Protein AF-A0A956K9U7-F1 (afdb_monomer_lite)

pLDDT: mean 82.09, std 13.81, range [30.34, 97.12]

Structure (mmCIF, N/CA/C/O backbone):
data_AF-A0A956K9U7-F1
#
_entry.id   AF-A0A956K9U7-F1
#
loop_
_atom_site.group_PDB
_atom_site.id
_atom_site.type_symbol
_atom_site.label_atom_id
_atom_site.label_alt_id
_atom_site.label_comp_id
_atom_site.label_asym_id
_atom_site.label_entity_id
_atom_site.label_seq_id
_atom_site.pdbx_PDB_ins_code
_atom_site.Cartn_x
_atom_site.Cartn_y
_atom_site.Cartn_z
_atom_site.occupancy
_atom_site.B_iso_or_equiv
_atom_site.auth_seq_id
_atom_site.auth_comp_id
_atom_site.auth_asym_id
_atom_site.auth_atom_id
_atom_site.pdbx_PDB_model_num
ATOM 1 N N . MET A 1 1 ? 19.922 21.185 -36.691 1.00 74.50 1 MET A N 1
ATOM 2 C CA . MET A 1 1 ? 18.473 20.923 -36.565 1.00 74.50 1 MET A CA 1
ATOM 3 C C . MET A 1 1 ? 18.310 19.457 -36.242 1.00 74.50 1 MET A C 1
ATOM 5 O O . MET A 1 1 ? 18.986 18.659 -36.875 1.00 74.50 1 MET A O 1
ATOM 9 N N . ILE A 1 2 ? 17.495 19.129 -35.243 1.00 84.75 2 ILE A N 1
ATOM 10 C CA . ILE A 1 2 ? 17.087 17.744 -34.982 1.00 84.75 2 ILE A CA 1
ATOM 11 C C . ILE A 1 2 ? 16.137 17.346 -36.119 1.00 84.75 2 ILE A C 1
ATOM 13 O O . ILE A 1 2 ? 15.325 18.173 -36.534 1.00 84.75 2 ILE A O 1
ATOM 17 N N . ASP A 1 3 ? 16.284 16.147 -36.676 1.00 94.56 3 ASP A N 1
ATOM 18 C CA . ASP A 1 3 ? 15.405 15.677 -37.745 1.00 94.56 3 ASP A CA 1
ATOM 19 C C . ASP A 1 3 ? 13.980 15.389 -37.213 1.00 94.56 3 ASP A C 1
ATOM 21 O O . ASP A 1 3 ? 13.808 15.124 -36.017 1.00 94.56 3 ASP A O 1
ATOM 25 N N . PRO A 1 4 ? 12.946 15.435 -38.076 1.00 92.56 4 PRO A N 1
ATOM 26 C CA . PRO A 1 4 ? 11.556 15.276 -37.645 1.00 92.56 4 PRO A CA 1
ATOM 27 C C . PRO A 1 4 ? 11.258 13.950 -36.929 1.00 92.56 4 PRO A C 1
ATOM 29 O O . PRO A 1 4 ? 10.425 13.925 -36.023 1.00 92.56 4 PRO A O 1
ATOM 32 N N . GLU A 1 5 ? 11.939 12.861 -37.297 1.00 94.06 5 GLU A N 1
ATOM 33 C CA . GLU A 1 5 ? 11.744 11.549 -36.674 1.00 94.06 5 GLU A CA 1
ATOM 34 C C . GLU A 1 5 ? 12.306 11.538 -35.249 1.00 94.06 5 GLU A C 1
ATOM 36 O O . GLU A 1 5 ? 11.632 11.109 -34.308 1.00 94.06 5 GLU A O 1
ATOM 41 N N . THR A 1 6 ? 13.509 12.080 -35.057 1.00 93.31 6 THR A N 1
ATOM 42 C CA . THR A 1 6 ? 14.104 12.233 -33.729 1.00 93.31 6 THR A CA 1
ATOM 43 C C . THR A 1 6 ? 13.272 13.168 -32.850 1.00 93.31 6 THR A C 1
ATOM 45 O O . THR A 1 6 ? 13.069 12.869 -31.673 1.00 93.31 6 THR A O 1
ATOM 48 N N . THR A 1 7 ? 12.728 14.265 -33.389 1.00 94.38 7 THR A N 1
ATOM 49 C CA . THR A 1 7 ? 11.816 15.146 -32.637 1.00 94.38 7 THR A CA 1
ATOM 50 C C . THR A 1 7 ? 10.567 14.402 -32.164 1.00 94.38 7 THR A C 1
ATOM 52 O O . THR A 1 7 ? 10.174 14.544 -31.005 1.00 94.38 7 THR A O 1
ATOM 55 N N . GLU A 1 8 ? 9.971 13.572 -33.017 1.00 94.25 8 GLU A N 1
ATOM 56 C CA . GLU A 1 8 ? 8.794 12.779 -32.665 1.00 94.25 8 GLU A CA 1
ATOM 57 C C . GLU A 1 8 ? 9.109 11.722 -31.592 1.00 94.25 8 GLU A C 1
ATOM 59 O O . GLU A 1 8 ? 8.377 11.599 -30.607 1.00 94.25 8 GLU A O 1
ATOM 64 N N . ARG A 1 9 ? 10.250 11.028 -31.698 1.00 92.44 9 ARG A N 1
ATOM 65 C CA . ARG A 1 9 ? 10.716 10.082 -30.667 1.00 92.44 9 ARG A CA 1
ATOM 66 C C . ARG A 1 9 ? 10.963 10.768 -29.321 1.00 92.44 9 ARG A C 1
ATOM 68 O O . ARG A 1 9 ? 10.558 10.249 -28.283 1.00 92.44 9 ARG A O 1
ATOM 75 N N . LEU A 1 10 ? 11.589 11.945 -29.322 1.00 92.88 10 LEU A N 1
ATOM 76 C CA . LEU A 1 10 ? 11.821 12.729 -28.103 1.00 92.88 10 LEU A CA 1
ATOM 77 C C . LEU A 1 10 ? 10.510 13.210 -27.477 1.00 92.88 10 LEU A C 1
ATOM 79 O O . LEU A 1 10 ? 10.370 13.182 -26.255 1.00 92.88 10 LEU A O 1
ATOM 83 N N . ARG A 1 11 ? 9.531 13.603 -28.299 1.00 92.06 11 ARG A N 1
ATOM 84 C CA . ARG A 1 11 ? 8.189 13.971 -27.835 1.00 92.06 11 ARG A CA 1
ATOM 85 C C . ARG A 1 11 ? 7.507 12.792 -27.143 1.00 92.06 11 ARG A C 1
ATOM 87 O O . ARG A 1 11 ? 6.974 12.966 -26.050 1.00 92.06 11 ARG A O 1
ATOM 94 N N . GLN A 1 12 ? 7.557 11.603 -27.743 1.00 90.19 12 GLN A N 1
ATOM 95 C CA . GLN A 1 12 ? 7.008 10.383 -27.143 1.00 90.19 12 GLN A CA 1
ATOM 96 C C . GLN A 1 12 ? 7.721 10.021 -25.838 1.00 90.19 12 GLN A C 1
ATOM 98 O O . GLN A 1 12 ? 7.061 9.733 -24.842 1.00 90.19 12 GLN A O 1
ATOM 103 N N . LEU A 1 13 ? 9.057 10.092 -25.807 1.00 88.62 13 LEU A N 1
ATOM 104 C CA . LEU A 1 13 ? 9.837 9.878 -24.588 1.00 88.62 13 LEU A CA 1
ATOM 105 C C . LEU A 1 13 ? 9.398 10.843 -23.483 1.00 88.62 13 LEU A C 1
ATOM 107 O O . LEU A 1 13 ? 9.054 10.396 -22.395 1.00 88.62 13 LEU A O 1
ATOM 111 N N . TYR A 1 14 ? 9.347 12.144 -23.776 1.00 88.75 14 TYR A N 1
ATOM 112 C CA . TYR A 1 14 ? 8.940 13.169 -22.817 1.00 88.75 14 TYR A CA 1
ATOM 113 C C . TYR A 1 14 ? 7.529 12.924 -22.270 1.00 88.75 14 TYR A C 1
ATOM 115 O O . TYR A 1 14 ? 7.319 12.978 -21.064 1.00 88.75 14 TYR A O 1
ATOM 123 N N . GLN A 1 15 ? 6.570 12.585 -23.136 1.00 87.44 15 GLN A N 1
ATOM 124 C CA . GLN A 1 15 ? 5.199 12.263 -22.724 1.00 87.44 15 GLN A CA 1
ATOM 125 C C . GLN A 1 15 ? 5.108 10.987 -21.873 1.00 87.44 15 GLN A C 1
ATOM 127 O O . GLN A 1 15 ? 4.185 10.845 -21.073 1.00 87.44 15 GLN A O 1
ATOM 132 N N . ASN A 1 16 ? 6.069 10.073 -22.018 1.00 85.06 16 ASN A N 1
ATOM 133 C CA . ASN A 1 16 ? 6.145 8.841 -21.239 1.00 85.06 16 ASN A CA 1
ATOM 134 C C . ASN A 1 16 ? 6.842 9.009 -19.880 1.00 85.06 16 ASN A C 1
ATOM 136 O O . ASN A 1 16 ? 6.684 8.126 -19.029 1.00 85.06 16 ASN A O 1
ATOM 140 N N . LEU A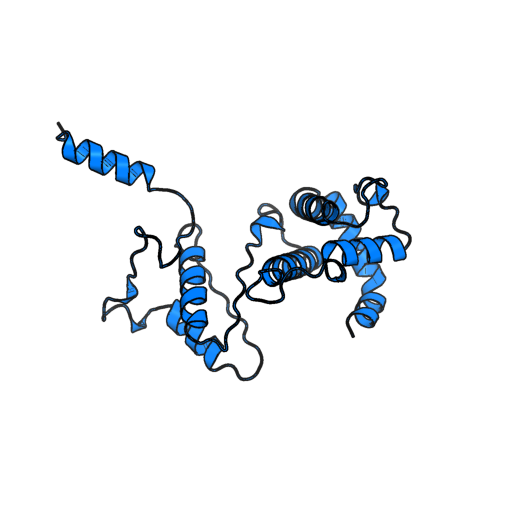 1 17 ? 7.568 10.113 -19.657 1.00 83.06 17 LEU A N 1
ATOM 141 C CA . LEU A 1 17 ? 8.180 10.466 -18.372 1.00 83.06 17 LEU A CA 1
ATOM 142 C C . LEU A 1 17 ? 7.096 10.914 -17.379 1.00 83.06 17 LEU A C 1
ATOM 144 O O . LEU A 1 17 ? 6.874 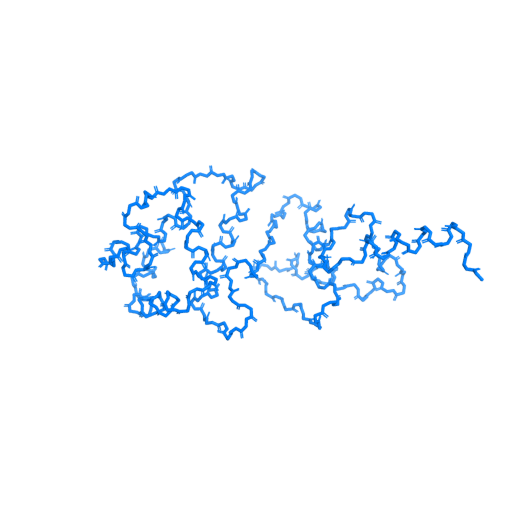12.100 -17.151 1.00 83.06 17 LEU A O 1
ATOM 148 N N . GLY A 1 18 ? 6.398 9.943 -16.795 1.00 81.44 18 GLY A N 1
ATOM 149 C CA . GLY A 1 18 ? 5.464 10.160 -15.693 1.00 81.44 18 GLY A CA 1
ATOM 150 C C . GLY A 1 18 ? 6.034 9.647 -14.375 1.00 81.44 18 GLY A C 1
ATOM 151 O O . GLY A 1 18 ? 6.577 8.543 -14.333 1.00 81.44 18 GLY A O 1
ATOM 152 N N . ASP A 1 19 ? 5.853 10.409 -13.294 1.00 81.44 19 ASP A N 1
ATOM 153 C CA . ASP A 1 19 ? 6.142 9.960 -11.924 1.00 81.44 19 ASP A CA 1
ATOM 154 C C . ASP A 1 19 ? 5.026 9.021 -11.450 1.00 81.44 19 ASP A C 1
ATOM 156 O O . ASP A 1 19 ? 4.127 9.396 -10.699 1.00 81.44 19 ASP A O 1
ATOM 160 N N . LYS A 1 20 ? 5.022 7.804 -11.996 1.00 87.75 20 LYS A N 1
ATOM 161 C CA . LYS A 1 20 ? 4.106 6.745 -11.584 1.00 87.75 20 LYS A CA 1
ATOM 162 C C . LYS A 1 20 ? 4.828 5.406 -11.526 1.00 87.75 20 LYS A C 1
ATOM 164 O O . LYS A 1 20 ? 5.646 5.109 -12.402 1.00 87.75 20 LYS A O 1
ATOM 169 N N . PRO A 1 21 ? 4.519 4.569 -10.529 1.00 92.31 21 PRO A N 1
ATOM 170 C CA . PRO A 1 21 ? 5.056 3.225 -10.490 1.00 92.31 21 PRO A CA 1
ATOM 171 C C . PRO A 1 21 ? 4.562 2.404 -11.681 1.00 92.31 21 PRO A C 1
ATOM 173 O O . PRO A 1 21 ? 3.422 2.546 -12.126 1.00 92.31 21 PRO A O 1
ATOM 176 N N . LEU A 1 22 ? 5.432 1.532 -12.180 1.00 93.94 22 LEU A N 1
ATOM 177 C CA . LEU A 1 22 ? 5.140 0.663 -13.314 1.00 93.94 22 LEU A CA 1
ATOM 178 C C . LEU A 1 22 ? 4.812 -0.746 -12.825 1.00 93.94 22 LEU A C 1
ATOM 180 O O . LEU A 1 22 ? 5.336 -1.203 -11.806 1.00 93.94 22 LEU A O 1
ATOM 184 N N . TRP A 1 23 ? 3.943 -1.427 -13.560 1.00 95.00 23 TRP A N 1
ATOM 185 C CA . TRP A 1 23 ? 3.765 -2.867 -13.418 1.00 95.00 23 TRP A CA 1
ATOM 186 C C . TRP A 1 23 ? 4.775 -3.607 -14.309 1.00 95.00 23 TRP A C 1
ATOM 188 O O . TRP A 1 23 ? 5.198 -3.040 -15.317 1.00 95.00 23 TRP A O 1
ATOM 198 N N . PRO A 1 24 ? 5.171 -4.849 -13.977 1.00 94.19 24 PRO A N 1
ATOM 199 C CA . PRO A 1 24 ? 6.123 -5.613 -14.791 1.00 94.19 24 PRO A CA 1
ATOM 200 C C . PRO A 1 24 ? 5.653 -5.891 -16.223 1.00 94.19 24 PRO A C 1
ATOM 202 O O . PRO A 1 24 ? 6.478 -6.108 -17.101 1.00 94.19 24 PRO A O 1
ATOM 205 N N . ASP A 1 25 ? 4.339 -5.899 -16.449 1.00 93.88 25 ASP A N 1
ATOM 206 C CA . ASP A 1 25 ? 3.700 -6.047 -17.758 1.00 93.88 25 ASP A CA 1
ATOM 207 C C . ASP A 1 25 ? 3.562 -4.724 -18.536 1.00 93.88 25 ASP A C 1
ATOM 209 O O . ASP A 1 25 ? 3.130 -4.727 -19.688 1.00 93.88 25 ASP A O 1
ATOM 213 N N . ASP A 1 26 ? 3.949 -3.587 -17.946 1.00 93.56 26 ASP A N 1
ATOM 214 C CA . ASP A 1 26 ? 3.987 -2.305 -18.652 1.00 93.56 26 ASP A CA 1
ATOM 215 C C . ASP A 1 26 ? 5.108 -2.323 -19.710 1.00 93.56 26 ASP A C 1
ATOM 217 O O . ASP A 1 26 ? 6.259 -2.583 -19.358 1.00 93.56 26 ASP A O 1
ATOM 221 N N . PRO A 1 27 ? 4.840 -1.975 -20.984 1.00 90.75 27 PRO A N 1
ATOM 222 C CA . PRO A 1 27 ? 5.859 -1.968 -22.041 1.00 90.75 27 PRO A CA 1
ATOM 223 C C . PRO A 1 27 ? 7.064 -1.058 -21.768 1.00 90.75 27 PRO A C 1
ATOM 225 O O . PRO A 1 27 ? 8.096 -1.182 -22.421 1.00 90.75 27 PRO A O 1
ATOM 228 N N . ARG A 1 28 ? 6.928 -0.102 -20.841 1.00 89.75 28 ARG A N 1
ATOM 229 C CA . ARG A 1 28 ? 7.994 0.828 -20.444 1.00 89.75 28 ARG A CA 1
ATOM 230 C C . ARG A 1 28 ? 8.858 0.275 -19.309 1.00 89.75 28 ARG A C 1
ATOM 232 O O . ARG A 1 28 ? 9.855 0.902 -18.956 1.00 89.75 28 ARG A O 1
ATOM 239 N N . TYR A 1 29 ? 8.466 -0.843 -18.698 1.00 92.38 29 TYR A N 1
ATOM 240 C CA . TYR A 1 29 ? 9.246 -1.500 -17.660 1.00 92.38 29 TYR A CA 1
ATOM 241 C C . TYR A 1 29 ? 10.425 -2.262 -18.277 1.00 92.38 29 TYR A C 1
ATOM 243 O O . TYR A 1 29 ? 10.270 -3.002 -19.243 1.00 92.38 29 TYR A O 1
ATOM 251 N N . VAL A 1 30 ? 11.611 -2.095 -17.690 1.00 91.62 30 VAL A N 1
ATOM 252 C CA . VAL A 1 30 ? 12.833 -2.803 -18.088 1.00 91.62 30 VAL A CA 1
ATOM 253 C C . VAL A 1 30 ? 13.374 -3.542 -16.871 1.00 91.62 30 VAL A C 1
ATOM 255 O O . VAL A 1 30 ? 13.710 -2.913 -15.865 1.00 91.62 30 VAL A O 1
ATOM 258 N N . ASP A 1 31 ? 13.460 -4.872 -16.954 1.00 91.94 31 ASP A N 1
ATOM 259 C CA . ASP A 1 31 ? 14.042 -5.682 -15.883 1.00 91.94 31 ASP A CA 1
ATOM 260 C C . ASP A 1 31 ? 15.571 -5.715 -15.989 1.00 91.94 31 ASP A C 1
ATOM 262 O O . ASP A 1 31 ? 16.154 -6.500 -16.740 1.00 91.94 31 ASP A O 1
ATOM 266 N N . LEU A 1 32 ? 16.215 -4.857 -15.200 1.00 90.25 32 LEU A N 1
ATOM 267 C CA . LEU A 1 32 ? 17.672 -4.733 -15.139 1.00 90.25 32 LEU A CA 1
ATOM 268 C C . LEU A 1 32 ? 18.360 -5.980 -14.562 1.00 90.25 32 LEU A C 1
ATOM 270 O O . LEU A 1 32 ? 19.553 -6.165 -14.777 1.00 90.25 32 LEU A O 1
ATOM 274 N N . PHE A 1 33 ? 17.637 -6.837 -13.836 1.00 92.56 33 PHE A N 1
ATOM 275 C CA . PHE A 1 33 ? 18.206 -8.014 -13.169 1.00 92.56 33 PHE A CA 1
ATOM 276 C C . PHE A 1 33 ? 18.211 -9.266 -14.055 1.00 92.56 33 PHE A C 1
ATOM 278 O O . PHE A 1 33 ? 18.628 -10.334 -13.611 1.00 92.56 33 PHE A O 1
ATOM 285 N N . THR A 1 34 ? 17.784 -9.129 -15.315 1.00 90.12 34 THR A N 1
ATOM 286 C CA . THR A 1 34 ? 18.001 -10.144 -16.358 1.00 90.12 34 THR A CA 1
ATOM 287 C C . THR A 1 34 ? 19.476 -10.261 -16.750 1.00 90.12 34 THR A C 1
ATOM 289 O O . THR A 1 34 ? 19.906 -11.318 -17.209 1.00 90.12 34 THR A O 1
ATOM 292 N N . GLU A 1 35 ? 20.263 -9.208 -16.512 1.00 92.38 35 GLU A N 1
ATOM 293 C CA . GLU A 1 35 ? 21.711 -9.214 -16.689 1.00 92.38 35 GLU A CA 1
ATOM 294 C C . GLU A 1 35 ? 22.386 -10.110 -15.633 1.00 92.38 35 GLU A C 1
ATOM 296 O O . GLU A 1 35 ? 22.261 -9.842 -14.429 1.00 92.38 35 GLU A O 1
ATOM 301 N N . PRO A 1 36 ? 23.164 -11.138 -16.032 1.00 90.38 36 PRO A N 1
ATOM 302 C CA . PRO A 1 36 ? 23.765 -12.090 -15.092 1.00 90.38 36 PRO A CA 1
ATOM 303 C C . PRO A 1 36 ? 24.645 -11.445 -14.013 1.00 90.38 36 PRO A C 1
ATOM 305 O O . PRO A 1 36 ? 24.727 -11.940 -12.891 1.00 90.38 36 PRO A O 1
ATOM 308 N N . SER A 1 37 ? 25.292 -10.320 -14.332 1.00 92.81 37 SER A N 1
ATOM 309 C CA . SER A 1 37 ? 26.145 -9.573 -13.399 1.00 92.81 37 SER A CA 1
ATOM 310 C C . SER A 1 37 ? 25.361 -8.872 -12.284 1.00 92.81 37 SER A C 1
ATOM 312 O O . SER A 1 37 ? 25.922 -8.605 -11.221 1.00 92.81 37 SER A O 1
ATOM 314 N N . LEU A 1 38 ? 24.075 -8.586 -12.506 1.00 91.69 38 LEU A N 1
ATOM 315 C CA . LEU A 1 38 ? 23.202 -7.886 -11.563 1.00 91.69 38 LEU A CA 1
ATOM 316 C C . LEU A 1 38 ? 22.236 -8.827 -10.845 1.00 91.69 38 LEU A C 1
ATOM 318 O O . LEU A 1 38 ? 21.736 -8.470 -9.781 1.00 91.69 38 LEU A O 1
ATOM 322 N N . GLN A 1 39 ? 22.008 -10.031 -11.371 1.00 90.31 39 GLN A N 1
ATOM 323 C CA . GLN A 1 39 ? 21.043 -10.991 -10.834 1.00 90.31 39 GLN A CA 1
ATOM 324 C C . GLN A 1 39 ? 21.250 -11.291 -9.338 1.00 90.31 39 GLN A C 1
ATOM 326 O O . GLN A 1 39 ? 20.292 -11.337 -8.570 1.00 90.31 39 GLN A O 1
ATOM 331 N N . ALA A 1 40 ? 22.502 -11.425 -8.883 1.00 89.50 40 ALA A N 1
ATOM 332 C CA . ALA A 1 40 ? 22.812 -11.685 -7.471 1.00 89.50 40 ALA A CA 1
ATOM 333 C C . ALA A 1 40 ? 22.445 -10.517 -6.528 1.00 89.50 40 ALA A C 1
ATOM 335 O O . ALA A 1 40 ? 22.377 -10.688 -5.309 1.00 89.50 40 ALA A O 1
ATOM 336 N N . LEU A 1 41 ? 22.228 -9.322 -7.083 1.00 92.31 41 LEU A N 1
ATOM 337 C CA . LEU A 1 41 ? 21.885 -8.101 -6.357 1.00 92.31 41 LEU A CA 1
ATOM 338 C C . LEU A 1 41 ? 20.384 -7.797 -6.394 1.00 92.31 41 LEU A C 1
ATOM 340 O O . LEU A 1 41 ? 19.977 -6.771 -5.848 1.00 92.31 41 LEU A O 1
ATOM 344 N N . ASP A 1 42 ? 19.573 -8.666 -7.002 1.00 95.06 42 ASP A N 1
ATOM 345 C CA . ASP A 1 42 ? 18.145 -8.437 -7.182 1.00 95.06 42 ASP A CA 1
ATOM 346 C C . ASP A 1 42 ? 17.414 -8.314 -5.831 1.00 95.06 42 ASP A C 1
ATOM 348 O O . ASP A 1 42 ? 17.296 -9.292 -5.079 1.00 95.06 42 ASP A O 1
ATOM 352 N N . PRO A 1 43 ? 16.906 -7.118 -5.480 1.00 94.19 43 PRO A N 1
ATOM 353 C CA . PRO A 1 43 ? 16.211 -6.922 -4.222 1.00 94.19 43 PRO A CA 1
ATOM 354 C C . PRO A 1 43 ? 14.883 -7.680 -4.179 1.00 94.19 43 PRO A C 1
ATOM 356 O O . PRO A 1 43 ? 14.486 -8.110 -3.099 1.00 94.19 43 PRO A O 1
ATOM 359 N N . VAL A 1 44 ? 14.202 -7.867 -5.315 1.00 95.88 44 VAL A N 1
ATOM 360 C CA . VAL A 1 44 ? 12.908 -8.561 -5.351 1.00 95.88 44 VAL A CA 1
ATOM 361 C C . VAL A 1 44 ? 13.096 -10.034 -5.038 1.00 95.88 44 VAL A C 1
ATOM 363 O O . VAL A 1 44 ? 12.394 -10.549 -4.171 1.00 95.88 44 VAL A O 1
ATOM 366 N N . GLU A 1 45 ? 14.080 -10.684 -5.659 1.00 95.25 45 GLU A N 1
ATOM 367 C CA . GLU A 1 45 ? 14.359 -12.096 -5.386 1.00 95.25 45 GLU A CA 1
ATOM 368 C C . GLU A 1 45 ? 14.736 -12.306 -3.914 1.00 95.25 45 GLU A C 1
ATOM 370 O O . GLU A 1 45 ? 14.231 -13.212 -3.252 1.00 95.25 45 GLU A O 1
ATOM 375 N N . ARG A 1 46 ? 15.542 -11.404 -3.339 1.00 94.88 46 ARG A N 1
ATOM 376 C CA . ARG A 1 46 ? 15.901 -11.453 -1.912 1.00 94.88 46 ARG A CA 1
ATOM 377 C C . ARG A 1 46 ? 14.687 -11.318 -0.990 1.00 94.88 46 ARG A C 1
ATOM 379 O O . ARG A 1 46 ? 14.586 -12.064 -0.013 1.00 94.88 46 ARG A O 1
ATOM 386 N N . LEU A 1 47 ? 13.780 -10.380 -1.280 1.00 96.12 47 LEU A N 1
ATOM 387 C CA . LEU A 1 47 ? 12.537 -10.209 -0.520 1.00 96.12 47 LEU A CA 1
ATOM 388 C C . LEU A 1 47 ? 11.647 -11.455 -0.647 1.00 96.12 47 LEU A C 1
ATOM 390 O O . LEU A 1 47 ? 11.125 -11.937 0.362 1.00 96.12 47 LEU A O 1
ATOM 394 N N . ALA A 1 48 ? 11.517 -11.995 -1.862 1.00 95.81 48 ALA A N 1
ATOM 395 C CA . ALA A 1 48 ? 10.698 -13.161 -2.163 1.00 95.81 48 ALA A CA 1
ATOM 396 C C . ALA A 1 48 ? 11.215 -14.421 -1.456 1.00 95.81 48 ALA A C 1
ATOM 398 O O . ALA A 1 48 ? 10.438 -15.095 -0.785 1.00 95.81 48 ALA A O 1
ATOM 399 N N . ILE A 1 49 ? 12.523 -14.704 -1.507 1.00 94.81 49 ILE A N 1
ATOM 400 C CA . ILE A 1 49 ? 13.148 -15.814 -0.765 1.00 94.81 49 ILE A CA 1
ATOM 401 C C . ILE A 1 49 ? 12.830 -15.712 0.726 1.00 94.81 49 ILE A C 1
ATOM 403 O O . ILE A 1 49 ? 12.430 -16.697 1.343 1.00 94.81 49 ILE A O 1
ATOM 407 N N . ARG A 1 50 ? 12.960 -14.518 1.314 1.00 94.56 50 ARG A N 1
ATOM 408 C CA . ARG A 1 50 ? 12.701 -14.325 2.743 1.00 94.56 50 ARG A CA 1
ATOM 409 C C . ARG A 1 50 ? 11.234 -14.546 3.116 1.00 94.56 50 ARG A C 1
ATOM 411 O O . ARG A 1 50 ? 10.979 -15.102 4.180 1.00 94.56 50 ARG A O 1
ATOM 418 N N . ILE A 1 51 ? 10.292 -14.169 2.249 1.00 94.81 51 ILE A N 1
ATOM 419 C CA . ILE A 1 51 ? 8.865 -14.494 2.423 1.00 94.81 51 ILE A CA 1
ATOM 420 C C . ILE A 1 51 ? 8.661 -16.008 2.325 1.00 94.81 51 ILE A C 1
ATOM 422 O O . ILE A 1 51 ? 8.043 -16.599 3.204 1.00 94.81 51 ILE A O 1
ATOM 426 N N . ARG A 1 52 ? 9.219 -16.643 1.286 1.00 93.50 52 ARG A N 1
ATOM 427 C CA . ARG A 1 52 ? 9.073 -18.080 1.009 1.00 93.50 52 ARG A CA 1
ATOM 428 C C . ARG A 1 52 ? 9.645 -18.965 2.120 1.00 93.50 52 ARG A C 1
ATOM 430 O O . ARG A 1 52 ? 9.101 -20.031 2.381 1.00 93.50 52 ARG A O 1
ATOM 437 N N . PHE A 1 53 ? 10.739 -18.545 2.753 1.00 93.81 53 PHE A N 1
ATOM 438 C CA . PHE A 1 53 ? 11.440 -19.335 3.774 1.00 93.81 53 PHE A CA 1
ATOM 439 C C . PHE A 1 53 ? 10.972 -19.044 5.203 1.00 93.81 53 PHE A C 1
ATOM 441 O O . PHE A 1 53 ? 11.383 -19.744 6.129 1.00 93.81 53 PHE A O 1
ATOM 448 N N . SER A 1 54 ? 10.142 -18.019 5.408 1.00 92.69 54 SER A N 1
ATOM 449 C CA . SER A 1 54 ? 9.598 -17.727 6.731 1.00 92.69 54 SER A CA 1
ATOM 450 C C . SER A 1 54 ? 8.630 -18.828 7.167 1.00 92.69 54 SER A C 1
ATOM 452 O O . SER A 1 54 ? 7.757 -19.228 6.403 1.00 92.69 54 SER A O 1
ATOM 454 N N . SER A 1 55 ? 8.764 -19.305 8.405 1.00 85.12 55 SER A N 1
ATOM 455 C CA . SER A 1 55 ? 7.894 -20.344 8.969 1.00 85.12 55 SER A CA 1
ATOM 456 C C . SER A 1 55 ? 6.620 -19.804 9.623 1.00 85.12 55 SER A C 1
ATOM 458 O O . SER A 1 55 ? 5.696 -20.578 9.858 1.00 85.12 55 SER A O 1
ATOM 460 N N . ILE A 1 56 ? 6.573 -18.508 9.950 1.00 84.50 56 ILE A N 1
ATOM 461 C CA . ILE A 1 56 ? 5.437 -17.872 10.636 1.00 84.50 56 ILE A CA 1
ATOM 462 C C . ILE A 1 56 ? 5.149 -16.522 9.971 1.00 84.50 56 ILE A C 1
ATOM 464 O O . ILE A 1 56 ? 4.374 -16.437 9.025 1.00 84.50 56 ILE A O 1
ATOM 468 N N . GLU A 1 57 ? 5.829 -15.467 10.414 1.00 87.12 57 GLU A N 1
ATOM 469 C CA . GLU A 1 57 ? 5.637 -14.093 9.960 1.00 87.12 57 GLU A CA 1
ATOM 470 C C . GLU A 1 57 ? 6.997 -13.480 9.633 1.00 87.12 57 GLU A C 1
ATOM 472 O O . GLU A 1 57 ? 7.999 -13.742 10.300 1.00 87.12 57 GLU A O 1
ATOM 477 N N . SER A 1 58 ? 7.049 -12.659 8.586 1.00 89.44 58 SER A N 1
ATOM 478 C CA . SER A 1 58 ? 8.248 -11.892 8.256 1.00 89.44 58 SER A CA 1
ATOM 479 C C . SER A 1 58 ? 7.880 -10.434 8.033 1.00 89.44 58 SER A C 1
ATOM 481 O O . SER A 1 58 ? 6.916 -10.136 7.334 1.00 89.44 58 SER A O 1
ATOM 483 N N . SER A 1 59 ? 8.675 -9.532 8.602 1.00 92.25 59 SER A N 1
ATOM 484 C CA . SER A 1 59 ? 8.617 -8.103 8.309 1.00 92.25 59 SER A CA 1
ATOM 485 C C . SER A 1 59 ? 9.926 -7.680 7.657 1.00 92.25 59 SER A C 1
ATOM 487 O O . SER A 1 59 ? 11.014 -8.094 8.075 1.00 92.25 59 SER A O 1
ATOM 489 N N . GLN A 1 60 ? 9.819 -6.904 6.583 1.00 93.56 60 GLN A N 1
ATOM 490 C CA . GLN A 1 60 ? 10.949 -6.488 5.764 1.00 93.56 60 GLN A CA 1
ATOM 491 C C . GLN A 1 60 ? 10.813 -5.006 5.432 1.00 93.56 60 GLN A C 1
ATOM 493 O O . GLN A 1 60 ? 9.759 -4.557 4.990 1.00 93.56 60 GLN A O 1
ATOM 498 N N . LEU A 1 61 ? 11.894 -4.252 5.625 1.00 93.06 61 LEU A N 1
ATOM 499 C CA . LEU A 1 61 ? 11.964 -2.845 5.254 1.00 93.06 61 LEU A CA 1
ATOM 500 C C . LEU A 1 61 ? 12.665 -2.712 3.903 1.00 93.06 61 LEU A C 1
ATOM 502 O O . LEU A 1 61 ? 13.846 -3.033 3.780 1.00 93.06 61 LEU A O 1
ATOM 506 N N . PHE A 1 62 ? 11.946 -2.196 2.909 1.00 94.38 62 PHE A N 1
ATOM 507 C CA . PHE A 1 62 ? 12.503 -1.855 1.605 1.00 94.38 62 PHE A CA 1
ATOM 508 C C . PHE A 1 62 ? 12.590 -0.332 1.457 1.00 94.38 62 PHE A C 1
ATOM 510 O O . PHE A 1 62 ? 11.614 0.341 1.126 1.00 94.38 62 PHE A O 1
ATOM 517 N N . SER A 1 63 ? 13.761 0.225 1.769 1.00 91.94 63 SER A N 1
ATOM 518 C CA . SER A 1 63 ? 13.993 1.671 1.858 1.00 91.94 63 SER A CA 1
ATOM 519 C C . SER A 1 63 ? 14.855 2.213 0.712 1.00 91.94 63 SER A C 1
ATOM 521 O O . SER A 1 63 ? 15.518 1.477 -0.014 1.00 91.94 63 SER A O 1
ATOM 523 N N . GLY A 1 64 ? 14.810 3.533 0.521 1.00 90.06 64 GLY A N 1
ATOM 524 C CA . GLY A 1 64 ? 15.551 4.248 -0.520 1.00 90.06 64 GLY A CA 1
ATOM 525 C C . GLY A 1 64 ? 14.925 5.608 -0.835 1.00 90.06 64 GLY A C 1
ATOM 526 O O . GLY A 1 64 ? 13.773 5.865 -0.477 1.00 90.06 64 GLY A O 1
ATOM 527 N N . HIS A 1 65 ? 15.660 6.476 -1.528 1.00 89.44 65 HIS A N 1
ATOM 528 C CA . HIS A 1 65 ? 15.221 7.839 -1.859 1.00 89.44 65 HIS A CA 1
ATOM 529 C C . HIS A 1 65 ? 13.930 7.872 -2.697 1.00 89.44 65 HIS A C 1
ATOM 531 O O . HIS A 1 65 ? 13.567 6.899 -3.364 1.00 89.44 65 HIS A O 1
ATOM 537 N N . ARG A 1 66 ? 13.190 8.987 -2.662 1.00 85.25 66 ARG A N 1
ATOM 538 C CA . ARG A 1 66 ? 12.022 9.185 -3.539 1.00 85.25 66 ARG A CA 1
ATOM 539 C C . ARG A 1 66 ? 12.454 9.082 -5.009 1.00 85.25 66 ARG A C 1
ATOM 541 O O . ARG A 1 66 ? 13.540 9.523 -5.362 1.00 85.25 66 ARG A O 1
ATOM 548 N N . GLY A 1 67 ? 11.624 8.455 -5.843 1.00 85.88 67 GLY A N 1
ATOM 549 C CA . GLY A 1 67 ? 11.902 8.292 -7.275 1.00 85.88 67 GLY A CA 1
ATOM 550 C C . GLY A 1 67 ? 12.849 7.143 -7.648 1.00 85.88 67 GLY A C 1
ATOM 551 O O . GLY A 1 67 ? 13.031 6.884 -8.828 1.00 85.88 67 GLY A O 1
ATOM 552 N N . THR A 1 68 ? 13.399 6.375 -6.697 1.00 89.56 68 THR A N 1
ATOM 553 C CA . THR A 1 68 ? 14.297 5.238 -7.014 1.00 89.56 68 THR A CA 1
ATOM 554 C C . THR A 1 68 ? 13.578 3.969 -7.497 1.00 89.56 68 THR A C 1
ATOM 556 O O . THR A 1 68 ? 14.173 2.897 -7.531 1.00 89.56 68 THR A O 1
ATOM 559 N N . GLY A 1 69 ? 12.281 4.043 -7.816 1.00 91.12 69 GLY A N 1
ATOM 560 C CA . GLY A 1 69 ? 11.520 2.905 -8.346 1.00 91.12 69 GLY A CA 1
ATOM 561 C C . GLY A 1 69 ? 11.072 1.860 -7.315 1.00 91.12 69 GLY A C 1
ATOM 562 O O . GLY A 1 69 ? 10.663 0.769 -7.705 1.00 91.12 69 GLY A O 1
ATOM 563 N N . LYS A 1 70 ? 11.091 2.165 -6.009 1.00 94.06 70 LYS A N 1
ATOM 564 C CA . LYS A 1 70 ? 10.674 1.213 -4.954 1.00 94.06 70 LYS A CA 1
ATOM 565 C C . LYS A 1 70 ? 9.275 0.639 -5.189 1.00 94.06 70 LYS A C 1
ATOM 567 O O . LYS A 1 70 ? 9.102 -0.572 -5.201 1.00 94.06 70 LYS A O 1
ATOM 572 N N . SER A 1 71 ? 8.296 1.505 -5.443 1.00 94.38 71 SER A N 1
ATOM 573 C CA . SER A 1 71 ? 6.906 1.107 -5.689 1.00 94.38 71 SER A CA 1
ATOM 574 C C . SER A 1 71 ? 6.744 0.275 -6.972 1.00 94.38 71 SER A C 1
ATOM 576 O O . SER A 1 71 ? 5.833 -0.548 -7.052 1.00 94.38 71 SER A O 1
ATOM 578 N N . THR A 1 72 ? 7.637 0.440 -7.955 1.00 95.19 72 THR A N 1
ATOM 579 C CA . THR A 1 72 ? 7.727 -0.418 -9.151 1.00 95.19 72 THR A CA 1
ATOM 580 C C . THR A 1 72 ? 8.287 -1.799 -8.793 1.00 95.19 72 THR A C 1
ATOM 582 O O . THR A 1 72 ? 7.707 -2.815 -9.161 1.00 95.19 72 THR A O 1
ATOM 585 N N . GLN A 1 73 ? 9.368 -1.866 -8.007 1.00 95.88 73 GLN A N 1
ATOM 586 C CA . GLN A 1 73 ? 9.942 -3.146 -7.567 1.00 95.88 73 GLN A CA 1
ATOM 587 C C . GLN A 1 73 ? 8.999 -3.922 -6.630 1.00 95.88 73 GLN A C 1
ATOM 589 O O . GLN A 1 73 ? 8.921 -5.142 -6.725 1.00 95.88 73 GLN A O 1
ATOM 594 N N . LEU A 1 74 ? 8.202 -3.247 -5.793 1.00 96.56 74 LEU A N 1
ATOM 595 C CA . LEU A 1 74 ? 7.154 -3.909 -5.005 1.00 96.56 74 LEU A CA 1
ATOM 596 C C . LEU A 1 74 ? 6.052 -4.513 -5.891 1.00 96.56 74 LEU A C 1
ATOM 598 O O . LEU A 1 74 ? 5.602 -5.619 -5.618 1.00 96.56 74 LEU A O 1
ATOM 602 N N . ARG A 1 75 ? 5.661 -3.856 -6.992 1.00 96.50 75 ARG A N 1
ATOM 603 C CA . ARG A 1 75 ? 4.733 -4.435 -7.987 1.00 96.50 75 ARG A CA 1
ATOM 604 C C . ARG A 1 75 ? 5.330 -5.643 -8.708 1.00 96.50 75 ARG A C 1
ATOM 606 O O . ARG A 1 75 ? 4.615 -6.594 -9.014 1.00 96.50 75 ARG A O 1
ATOM 613 N N . ARG A 1 76 ? 6.645 -5.640 -8.943 1.00 96.62 76 ARG A N 1
ATOM 614 C CA . ARG A 1 76 ? 7.373 -6.822 -9.424 1.00 96.62 76 ARG A CA 1
ATOM 615 C C . ARG A 1 76 ? 7.360 -7.958 -8.410 1.00 96.62 76 ARG A C 1
ATOM 617 O O . ARG A 1 76 ? 7.084 -9.084 -8.802 1.00 96.62 76 ARG A O 1
ATOM 624 N N . LEU A 1 77 ? 7.565 -7.662 -7.128 1.00 97.12 77 LEU A N 1
ATOM 625 C CA . LEU A 1 77 ? 7.448 -8.651 -6.056 1.00 97.12 77 LEU A CA 1
ATOM 626 C C . LEU A 1 77 ? 6.043 -9.259 -5.981 1.00 97.12 77 LEU A C 1
ATOM 628 O O . LEU A 1 77 ? 5.931 -10.470 -5.827 1.00 97.12 77 LEU A O 1
ATOM 632 N N . VAL A 1 78 ? 4.988 -8.449 -6.140 1.00 96.06 78 VAL A N 1
ATOM 633 C CA . VAL A 1 78 ? 3.600 -8.944 -6.219 1.00 96.06 78 VAL A CA 1
ATOM 634 C C . VAL A 1 78 ? 3.485 -10.010 -7.307 1.00 96.06 78 VAL A C 1
ATOM 636 O O . VAL A 1 78 ? 3.142 -11.149 -7.004 1.00 96.06 78 VAL A O 1
ATOM 639 N N . ARG A 1 79 ? 3.881 -9.684 -8.546 1.00 95.44 79 ARG A N 1
ATOM 640 C CA . ARG A 1 79 ? 3.820 -10.633 -9.669 1.00 95.44 79 ARG A CA 1
ATOM 641 C C . ARG A 1 79 ? 4.688 -11.869 -9.456 1.00 95.44 79 ARG A C 1
ATOM 643 O O . ARG A 1 79 ? 4.287 -12.954 -9.853 1.00 95.44 79 ARG A O 1
ATOM 650 N N . GLU A 1 80 ? 5.872 -11.709 -8.874 1.00 95.62 80 GLU A N 1
ATOM 651 C CA . GLU A 1 80 ? 6.788 -12.816 -8.587 1.00 95.62 80 GLU A CA 1
ATOM 652 C C . GLU A 1 80 ? 6.182 -13.810 -7.588 1.00 95.62 80 GLU A C 1
ATOM 654 O O . GLU A 1 80 ? 6.228 -15.015 -7.817 1.00 95.62 80 GLU A O 1
ATOM 659 N N . LEU A 1 81 ? 5.563 -13.319 -6.512 1.00 96.00 81 LEU A N 1
ATOM 660 C CA . LEU A 1 81 ? 4.904 -14.163 -5.513 1.00 96.00 81 LEU A CA 1
ATOM 661 C C . LEU A 1 81 ? 3.636 -14.827 -6.070 1.00 96.00 81 LEU A C 1
ATOM 663 O O . LEU A 1 81 ? 3.420 -16.013 -5.835 1.00 96.00 81 LEU A O 1
ATOM 667 N N . GLU A 1 82 ? 2.836 -14.099 -6.853 1.00 94.38 82 GLU A N 1
ATOM 668 C CA . GLU A 1 82 ? 1.590 -14.597 -7.462 1.00 94.38 82 GLU A CA 1
ATOM 669 C C . GLU A 1 82 ? 1.796 -15.701 -8.513 1.00 94.38 82 GLU A C 1
ATOM 671 O O . GLU A 1 82 ? 0.832 -16.365 -8.898 1.00 94.38 82 GLU A O 1
ATOM 676 N N . ARG A 1 83 ? 3.035 -15.944 -8.971 1.00 94.12 83 ARG A N 1
ATOM 677 C CA . ARG A 1 83 ? 3.355 -17.105 -9.826 1.00 94.12 83 ARG A CA 1
ATOM 678 C C . ARG A 1 83 ? 3.042 -18.432 -9.145 1.00 94.12 83 ARG A C 1
ATOM 680 O O . ARG A 1 83 ? 2.772 -19.417 -9.830 1.00 94.12 83 ARG A O 1
ATOM 687 N N . ASP A 1 84 ? 3.101 -18.467 -7.819 1.00 94.06 84 ASP A N 1
ATOM 688 C CA . ASP A 1 84 ? 2.682 -19.612 -7.030 1.00 94.06 84 ASP A CA 1
ATOM 689 C C . ASP A 1 84 ? 1.281 -19.339 -6.452 1.00 94.06 84 ASP A C 1
ATOM 691 O O . ASP A 1 84 ? 1.112 -18.419 -5.647 1.00 94.06 84 ASP A O 1
ATOM 695 N N . PRO A 1 85 ? 0.261 -20.141 -6.819 1.00 91.38 85 PRO A N 1
ATOM 696 C CA . PRO A 1 85 ? -1.132 -19.894 -6.445 1.00 91.38 85 PRO A CA 1
ATOM 697 C C . PRO A 1 85 ? -1.395 -19.961 -4.934 1.00 91.38 85 PRO A C 1
ATOM 699 O O . PRO A 1 85 ? -2.478 -19.573 -4.486 1.00 91.38 85 PRO A O 1
ATOM 702 N N . ARG A 1 86 ? -0.433 -20.455 -4.142 1.00 91.31 86 ARG A N 1
ATOM 703 C CA . ARG A 1 86 ? -0.499 -20.459 -2.675 1.00 91.31 86 ARG A CA 1
ATOM 704 C C . ARG A 1 86 ? -0.362 -19.060 -2.078 1.00 91.31 86 ARG A C 1
ATOM 706 O O . ARG A 1 86 ? -0.817 -18.848 -0.956 1.00 91.31 86 ARG A O 1
ATOM 713 N N . TYR A 1 87 ? 0.241 -18.114 -2.797 1.00 92.81 87 TYR A N 1
ATOM 714 C CA . TYR A 1 87 ? 0.371 -16.739 -2.332 1.00 92.81 87 TYR A CA 1
ATOM 715 C C . TYR A 1 87 ? -0.830 -15.905 -2.764 1.00 92.81 87 TYR A C 1
ATOM 717 O O . TYR A 1 87 ? -1.197 -15.845 -3.936 1.00 92.81 87 TYR A O 1
ATOM 725 N N . LYS A 1 88 ? -1.424 -15.218 -1.789 1.00 91.38 88 LYS A N 1
ATOM 726 C CA . LYS A 1 88 ? -2.399 -14.151 -2.003 1.00 91.38 88 LYS A CA 1
ATOM 727 C C . LYS A 1 88 ? -1.757 -12.856 -1.545 1.00 91.38 88 LYS A C 1
ATOM 729 O O . LYS A 1 88 ? -1.427 -12.717 -0.369 1.00 91.38 88 LYS A O 1
ATOM 734 N N . VAL A 1 89 ? -1.510 -11.954 -2.486 1.00 92.88 89 VAL A N 1
ATOM 735 C CA . VAL A 1 89 ? -0.729 -10.744 -2.239 1.00 92.88 89 VAL A CA 1
ATOM 736 C C . VAL A 1 89 ? -1.644 -9.534 -2.307 1.00 92.88 89 VAL A C 1
ATOM 738 O O . VAL A 1 89 ? -2.470 -9.410 -3.203 1.00 92.88 89 VAL A O 1
ATOM 741 N N . VAL A 1 90 ? -1.482 -8.630 -1.347 1.00 92.12 90 VAL A N 1
ATOM 742 C CA . VAL A 1 90 ? -2.158 -7.334 -1.320 1.00 92.12 90 VAL A CA 1
ATOM 743 C C . VAL A 1 90 ? -1.105 -6.236 -1.333 1.00 92.12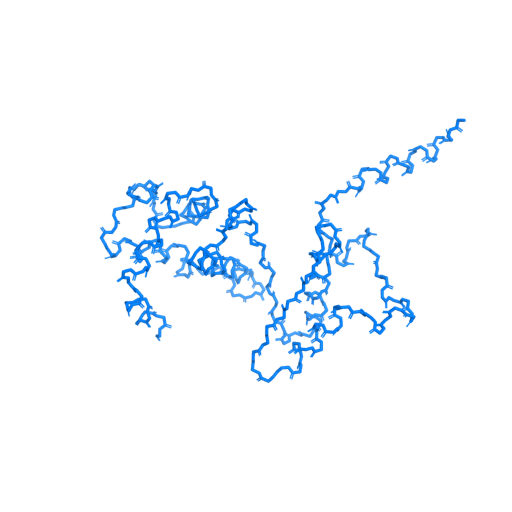 90 VAL A C 1
ATOM 745 O O . VAL A 1 90 ? -0.105 -6.312 -0.618 1.00 92.12 90 VAL A O 1
ATOM 748 N N . LEU A 1 91 ? -1.319 -5.220 -2.166 1.00 92.50 91 LEU A N 1
ATOM 749 C CA . LEU A 1 91 ? -0.464 -4.042 -2.235 1.00 92.50 91 LEU A CA 1
ATOM 750 C C . LEU A 1 91 ? -1.268 -2.826 -1.781 1.00 92.50 91 LEU A C 1
ATOM 752 O O . LEU A 1 91 ? -2.096 -2.311 -2.527 1.00 92.50 91 LEU A O 1
ATOM 756 N N . CYS A 1 92 ? -0.994 -2.370 -0.563 1.00 91.25 92 CYS A N 1
ATOM 757 C CA . CYS A 1 92 ? -1.655 -1.217 0.035 1.00 91.25 92 CYS A CA 1
ATOM 758 C C . CYS A 1 92 ? -0.832 0.056 -0.198 1.00 91.25 92 CYS A C 1
ATOM 760 O O . CYS A 1 92 ? 0.322 0.127 0.232 1.00 91.25 92 CYS A O 1
ATOM 762 N N . ASP A 1 93 ? -1.426 1.067 -0.833 1.00 89.44 93 ASP A N 1
ATOM 763 C CA . ASP A 1 93 ? -0.826 2.397 -0.944 1.00 89.44 93 ASP A CA 1
ATOM 764 C C . ASP A 1 93 ? -1.292 3.284 0.217 1.00 89.44 93 ASP A C 1
ATOM 766 O O . ASP A 1 93 ? -2.443 3.712 0.284 1.00 89.44 93 ASP A O 1
ATOM 770 N N . MET A 1 94 ? -0.397 3.535 1.172 1.00 88.19 94 MET A N 1
ATOM 771 C CA . MET A 1 94 ? -0.729 4.308 2.371 1.00 88.19 94 MET A CA 1
ATOM 772 C C . MET A 1 94 ? -0.899 5.804 2.096 1.00 88.19 94 MET A C 1
ATOM 774 O O . MET A 1 94 ? -1.500 6.494 2.922 1.00 88.19 94 MET A O 1
ATOM 778 N N . GLU A 1 95 ? -0.454 6.304 0.936 1.00 87.00 95 GLU A N 1
ATOM 779 C CA . GLU A 1 95 ? -0.702 7.691 0.521 1.00 87.00 95 GLU A CA 1
ATOM 780 C C . GLU A 1 95 ? -2.205 7.974 0.359 1.00 87.00 95 GLU A C 1
ATOM 782 O O . GLU A 1 95 ? -2.643 9.123 0.434 1.00 87.00 95 GLU A O 1
ATOM 787 N N . ASP A 1 96 ? -3.024 6.933 0.179 1.00 86.62 96 ASP A N 1
ATOM 788 C CA . ASP A 1 96 ? -4.479 7.040 0.094 1.00 86.62 96 ASP A CA 1
ATOM 789 C C . ASP A 1 96 ? -5.176 7.179 1.450 1.00 86.62 96 ASP A C 1
ATOM 791 O O . ASP A 1 96 ? -6.335 7.599 1.488 1.00 86.62 96 ASP A O 1
ATOM 795 N N . PHE A 1 97 ? -4.491 6.858 2.549 1.00 86.12 97 PHE A N 1
ATOM 796 C CA . PHE A 1 97 ? -5.089 6.770 3.885 1.00 86.12 97 PHE A CA 1
ATOM 797 C C . PHE A 1 97 ? -4.474 7.746 4.883 1.00 86.12 97 PHE A C 1
ATOM 799 O O . PHE A 1 97 ? -5.154 8.160 5.819 1.00 86.12 97 PHE A O 1
ATOM 806 N N . LEU A 1 98 ? -3.209 8.123 4.694 1.00 86.88 98 LEU A N 1
ATOM 807 C CA . LEU A 1 98 ? -2.454 8.931 5.645 1.00 86.88 98 LEU A CA 1
ATOM 808 C C . LEU A 1 98 ? -2.004 10.264 5.030 1.00 86.88 98 LEU A C 1
ATOM 810 O O . LEU A 1 98 ? -1.725 10.338 3.830 1.00 86.88 98 LEU A O 1
ATOM 814 N N . PRO A 1 99 ? -1.900 11.333 5.840 1.00 84.69 99 PRO A N 1
ATOM 815 C CA . PRO A 1 99 ? -1.239 12.560 5.415 1.00 84.69 99 PRO A CA 1
ATOM 816 C C . PRO A 1 99 ? 0.261 12.307 5.202 1.00 84.69 99 PRO A C 1
ATOM 818 O O . PRO A 1 99 ? 0.938 11.765 6.070 1.00 84.69 99 PRO A O 1
ATOM 821 N N . MET A 1 100 ? 0.801 12.755 4.066 1.00 79.69 100 MET A N 1
ATOM 822 C CA . MET A 1 100 ? 2.228 12.593 3.731 1.00 79.69 100 MET A CA 1
ATOM 823 C C . MET A 1 100 ? 3.128 13.707 4.285 1.00 79.69 100 MET A C 1
ATOM 825 O O . MET A 1 100 ? 4.346 13.655 4.126 1.00 79.69 100 MET A O 1
ATOM 829 N N . THR A 1 101 ? 2.539 14.737 4.891 1.00 75.75 101 THR A N 1
ATOM 830 C CA . THR A 1 101 ? 3.242 15.927 5.398 1.00 75.75 101 THR A CA 1
ATOM 831 C C . THR A 1 101 ? 3.504 15.886 6.897 1.00 75.75 101 THR A C 1
ATOM 833 O O . THR A 1 101 ? 4.418 16.559 7.369 1.00 75.75 101 THR A O 1
ATOM 836 N N . ASP A 1 102 ? 2.714 15.108 7.634 1.00 75.25 102 ASP A N 1
ATOM 837 C CA . ASP A 1 102 ? 2.709 15.110 9.093 1.00 75.25 102 ASP A CA 1
ATOM 838 C C . ASP A 1 102 ? 3.404 13.856 9.633 1.00 75.25 102 ASP A C 1
ATOM 840 O O . ASP A 1 102 ? 3.491 12.826 8.962 1.00 75.25 102 ASP A O 1
ATOM 844 N N . ALA A 1 103 ? 3.876 13.920 10.879 1.00 77.75 103 ALA A N 1
ATOM 845 C CA . ALA A 1 103 ? 4.331 12.724 11.574 1.00 77.75 103 ALA A CA 1
ATOM 846 C C . ALA A 1 103 ? 3.164 11.732 11.716 1.00 77.75 103 ALA A C 1
ATOM 848 O O . ALA A 1 103 ? 2.095 12.083 12.223 1.00 77.75 103 ALA A O 1
ATOM 849 N N . VAL A 1 104 ? 3.383 10.494 11.272 1.00 79.62 104 VAL A N 1
ATOM 850 C CA . VAL A 1 104 ? 2.386 9.425 11.355 1.00 79.62 104 VAL A CA 1
ATOM 851 C C . VAL A 1 104 ? 2.262 8.956 12.806 1.00 79.62 104 VAL A C 1
ATOM 853 O O . VAL A 1 104 ? 3.250 8.570 13.428 1.00 79.62 104 VAL A O 1
ATOM 856 N N . ASP A 1 105 ? 1.041 8.990 13.337 1.00 87.88 105 ASP A N 1
ATOM 857 C CA . ASP A 1 105 ? 0.694 8.428 14.645 1.00 87.88 105 ASP A CA 1
ATOM 858 C C . ASP A 1 105 ? 0.374 6.932 14.513 1.00 87.88 105 ASP A C 1
ATOM 860 O O . ASP A 1 105 ? -0.150 6.491 13.489 1.00 87.88 105 ASP A O 1
ATOM 864 N N . GLU A 1 106 ? 0.660 6.151 15.556 1.00 86.25 106 GLU A N 1
ATOM 865 C CA . GLU A 1 106 ? 0.409 4.706 15.580 1.00 86.25 106 GLU A CA 1
ATOM 866 C C . GLU A 1 106 ? -1.062 4.368 15.307 1.00 86.25 106 GLU A C 1
ATOM 868 O O . GLU A 1 106 ? -1.353 3.459 14.532 1.00 86.25 106 GLU A O 1
ATOM 873 N N . VAL A 1 107 ? -2.002 5.114 15.898 1.00 84.94 107 VAL A N 1
ATOM 874 C CA . VAL A 1 107 ? -3.436 4.834 15.727 1.00 84.94 107 VAL A CA 1
ATOM 875 C C . VAL A 1 107 ? -3.872 5.107 14.292 1.00 84.94 107 VAL A C 1
ATOM 877 O O . VAL A 1 107 ? -4.619 4.314 13.721 1.00 84.94 107 VAL A O 1
ATOM 880 N N . ASP A 1 108 ? -3.392 6.202 13.699 1.00 85.75 108 ASP A N 1
ATOM 881 C CA . ASP A 1 108 ? -3.714 6.527 12.311 1.00 85.75 108 ASP A CA 1
ATOM 882 C C . ASP A 1 108 ? -3.141 5.465 11.378 1.00 85.75 108 ASP A C 1
ATOM 884 O O . ASP A 1 108 ? -3.839 4.999 10.480 1.00 85.75 108 ASP A O 1
ATOM 888 N N . PHE A 1 109 ? -1.890 5.050 11.614 1.00 88.25 109 PHE A N 1
ATOM 889 C CA . PHE A 1 109 ? -1.235 4.006 10.836 1.00 88.25 109 PHE A CA 1
ATOM 890 C C . PHE A 1 109 ? -2.008 2.691 10.893 1.00 88.25 109 PHE A C 1
ATOM 892 O O . PHE A 1 109 ? -2.268 2.103 9.848 1.00 88.25 109 PHE A O 1
ATOM 899 N N . LEU A 1 110 ? -2.405 2.241 12.087 1.00 88.94 110 LEU A N 1
ATOM 900 C CA . LEU A 1 110 ? -3.161 1.000 12.254 1.00 88.94 110 LEU A CA 1
ATOM 901 C C . LEU A 1 110 ? -4.534 1.075 11.575 1.00 88.94 110 LEU A C 1
ATOM 903 O O . LEU A 1 110 ? -4.931 0.124 10.903 1.00 88.94 110 LEU A O 1
ATOM 907 N N . LEU A 1 111 ? -5.236 2.205 11.702 1.00 86.69 111 LEU A N 1
ATOM 908 C CA . LEU A 1 111 ? -6.533 2.422 11.056 1.00 86.69 111 LEU A CA 1
ATOM 909 C C . LEU A 1 111 ? -6.402 2.464 9.527 1.00 86.69 111 LEU A C 1
ATOM 911 O O . LEU A 1 111 ? -7.184 1.831 8.818 1.00 86.69 111 LEU A O 1
ATOM 915 N N . GLY A 1 112 ? -5.384 3.162 9.021 1.00 89.06 112 GLY A N 1
ATOM 916 C CA . GLY A 1 112 ? -5.056 3.212 7.600 1.00 89.06 112 GLY A CA 1
ATOM 917 C C . GLY A 1 112 ? -4.663 1.841 7.052 1.00 89.06 112 GLY A C 1
ATOM 918 O O . GLY A 1 112 ? -5.167 1.441 6.009 1.00 89.06 112 GLY A O 1
ATOM 919 N N . ALA A 1 113 ? -3.839 1.081 7.777 1.00 89.81 113 ALA A N 1
ATOM 920 C CA . ALA A 1 113 ? -3.404 -0.260 7.386 1.00 89.81 113 ALA A CA 1
ATOM 921 C C . ALA A 1 113 ? -4.578 -1.237 7.322 1.00 89.81 113 ALA A C 1
ATOM 923 O O . ALA A 1 113 ? -4.727 -1.956 6.335 1.00 89.81 113 ALA A O 1
ATOM 924 N N . ALA A 1 114 ? -5.424 -1.245 8.354 1.00 88.69 114 ALA A N 1
ATOM 925 C CA . ALA A 1 114 ? -6.603 -2.098 8.409 1.00 88.69 114 ALA A CA 1
ATOM 926 C C . ALA A 1 114 ? -7.612 -1.739 7.308 1.00 88.69 114 ALA A C 1
ATOM 928 O O . ALA A 1 114 ? -8.120 -2.633 6.633 1.00 88.69 114 ALA A O 1
ATOM 929 N N . GLY A 1 115 ? -7.840 -0.443 7.072 1.00 87.44 115 GLY A N 1
ATOM 930 C CA . GLY A 1 115 ? -8.681 0.041 5.979 1.00 87.44 115 GLY A CA 1
ATOM 931 C C . GLY A 1 115 ? -8.143 -0.339 4.599 1.00 87.44 115 GLY A C 1
ATOM 932 O O . GLY A 1 115 ? -8.879 -0.889 3.783 1.00 87.44 115 GLY A O 1
ATOM 933 N N . ALA A 1 116 ? -6.850 -0.121 4.353 1.00 89.69 116 ALA A N 1
ATOM 934 C CA . ALA A 1 116 ? -6.201 -0.466 3.090 1.00 89.69 116 ALA A CA 1
ATOM 935 C C . ALA A 1 116 ? -6.208 -1.974 2.824 1.00 89.69 116 ALA A C 1
ATOM 937 O O . ALA A 1 116 ? -6.460 -2.411 1.698 1.00 89.69 116 ALA A O 1
ATOM 938 N N . LEU A 1 117 ? -5.973 -2.775 3.867 1.00 89.25 117 LEU A N 1
ATOM 939 C CA . LEU A 1 117 ? -6.057 -4.227 3.795 1.00 89.25 117 LEU A CA 1
ATOM 940 C C . LEU A 1 117 ? -7.485 -4.676 3.471 1.00 89.25 117 LEU A C 1
ATOM 942 O O . LEU A 1 117 ? -7.671 -5.473 2.557 1.00 89.25 117 LEU A O 1
ATOM 946 N N . ALA A 1 118 ? -8.489 -4.145 4.172 1.00 86.50 118 ALA A N 1
ATOM 947 C CA . ALA A 1 118 ? -9.890 -4.481 3.932 1.00 86.50 118 ALA A CA 1
ATOM 948 C C . ALA A 1 118 ? -10.343 -4.113 2.508 1.00 86.50 118 ALA A C 1
ATOM 950 O O . ALA A 1 118 ? -10.971 -4.929 1.837 1.00 86.50 118 ALA A O 1
ATOM 951 N N . GLU A 1 119 ? -9.981 -2.920 2.022 1.00 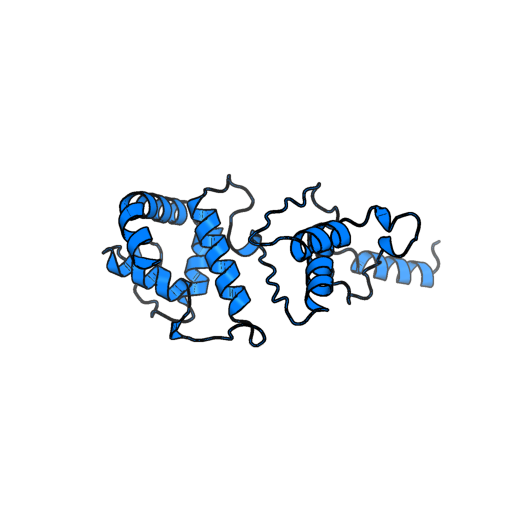86.38 119 GLU A N 1
ATOM 952 C CA . GLU A 1 119 ? -10.262 -2.492 0.644 1.00 86.38 119 GLU A CA 1
ATOM 953 C C . GLU A 1 119 ? -9.587 -3.411 -0.384 1.00 86.38 119 GLU A C 1
ATOM 955 O O . GLU A 1 119 ? -10.216 -3.786 -1.373 1.00 86.38 119 GLU A O 1
ATOM 960 N N . SER A 1 120 ? -8.342 -3.823 -0.130 1.00 87.94 120 SER A N 1
ATOM 961 C CA . SER A 1 120 ? -7.605 -4.728 -1.021 1.00 87.94 120 SER A CA 1
ATOM 962 C C . SER A 1 120 ? -8.214 -6.132 -1.050 1.00 87.94 120 SER A C 1
ATOM 964 O O . SER A 1 120 ? -8.367 -6.715 -2.120 1.00 87.94 120 SER A O 1
ATOM 966 N N . LEU A 1 121 ? -8.610 -6.672 0.108 1.00 87.62 121 LEU A N 1
ATOM 967 C CA . LEU A 1 121 ? -9.206 -8.008 0.231 1.00 87.62 121 LEU A CA 1
ATOM 968 C C . LEU A 1 121 ? -10.584 -8.127 -0.434 1.00 87.62 121 LEU A C 1
ATOM 970 O O . LEU A 1 121 ? -10.991 -9.235 -0.784 1.00 87.62 121 LEU A O 1
ATOM 974 N N . ALA A 1 122 ? -11.276 -7.006 -0.650 1.00 86.12 122 ALA A N 1
ATOM 975 C CA . ALA A 1 122 ? -12.567 -6.965 -1.330 1.00 86.12 122 ALA A CA 1
ATOM 976 C C . ALA A 1 122 ? -12.488 -7.272 -2.841 1.00 86.12 122 ALA A C 1
ATOM 978 O O . ALA A 1 122 ? -13.528 -7.345 -3.507 1.00 86.12 122 ALA A O 1
ATOM 979 N N . ALA A 1 123 ? -11.281 -7.438 -3.398 1.00 85.44 123 ALA A N 1
ATOM 980 C CA . ALA A 1 123 ? -11.084 -7.898 -4.768 1.00 85.44 123 ALA A CA 1
ATOM 981 C C . ALA A 1 123 ? -11.762 -9.271 -4.993 1.00 85.44 123 ALA A C 1
ATOM 983 O O . ALA A 1 123 ? -11.651 -10.148 -4.127 1.00 85.44 123 ALA A O 1
ATOM 984 N N . PRO A 1 124 ? -12.463 -9.489 -6.127 1.00 84.00 124 PRO A N 1
ATOM 985 C CA . PRO A 1 124 ? -13.164 -10.747 -6.415 1.00 84.00 124 PRO A CA 1
ATOM 986 C C . PRO A 1 124 ? -12.281 -11.998 -6.348 1.00 84.00 124 PRO A C 1
ATOM 988 O O . PRO A 1 124 ? -12.756 -13.071 -5.993 1.00 84.00 124 PRO A O 1
ATOM 991 N N . GLU A 1 125 ? -10.998 -11.865 -6.679 1.00 83.94 125 GLU A N 1
ATOM 992 C CA . GLU A 1 125 ? -10.009 -12.946 -6.705 1.00 83.94 125 GLU A CA 1
ATOM 993 C C . GLU A 1 125 ? -9.473 -13.314 -5.305 1.00 83.94 125 GLU A C 1
ATOM 995 O O . GLU A 1 125 ? -8.718 -14.285 -5.157 1.00 83.94 125 GLU A O 1
ATOM 1000 N N . LEU A 1 126 ? -9.844 -12.523 -4.290 1.00 85.56 126 LEU A N 1
ATOM 1001 C CA . LEU A 1 126 ? -9.497 -12.690 -2.882 1.00 85.56 126 LEU A CA 1
ATOM 1002 C C . LEU A 1 126 ? -10.738 -13.110 -2.079 1.00 85.56 126 LEU A C 1
ATOM 1004 O O . LEU A 1 126 ? -11.171 -14.254 -2.201 1.00 85.56 126 LEU A O 1
ATOM 1008 N N . LEU A 1 127 ? -11.296 -12.225 -1.244 1.00 82.62 127 LEU A N 1
ATOM 1009 C CA . LEU A 1 127 ? -12.494 -12.518 -0.447 1.00 82.62 127 LEU A CA 1
ATOM 1010 C C . LEU A 1 127 ? -13.784 -12.027 -1.120 1.00 82.62 127 LEU A C 1
ATOM 1012 O O . LEU A 1 127 ? -14.871 -12.468 -0.751 1.00 82.62 127 LEU A O 1
ATOM 1016 N N . GLY A 1 128 ? -13.677 -11.140 -2.114 1.00 78.62 128 GLY A N 1
ATOM 1017 C CA . GLY A 1 128 ? -14.825 -10.480 -2.726 1.00 78.62 128 GLY A CA 1
ATOM 1018 C C . GLY A 1 128 ? -15.524 -9.489 -1.788 1.00 78.62 128 GLY A C 1
ATOM 1019 O O . GLY A 1 128 ? -15.147 -9.290 -0.634 1.00 78.62 128 GLY A O 1
ATOM 1020 N N . LYS A 1 129 ? -16.557 -8.817 -2.303 1.00 71.19 129 LYS A N 1
ATOM 1021 C CA . LYS A 1 129 ? -17.352 -7.855 -1.528 1.00 71.19 129 LYS A CA 1
ATOM 1022 C C . LYS A 1 129 ? -18.478 -8.566 -0.785 1.00 71.19 129 LYS A C 1
ATOM 1024 O O . LYS A 1 129 ? -19.489 -8.895 -1.400 1.00 71.19 129 LYS A O 1
ATOM 1029 N N . ASP A 1 130 ? -18.352 -8.704 0.530 1.00 68.38 130 ASP A N 1
ATOM 1030 C CA . ASP A 1 130 ? -19.494 -8.969 1.405 1.00 68.38 130 ASP A CA 1
ATOM 1031 C C . ASP A 1 130 ? -19.948 -7.649 2.075 1.00 68.38 130 ASP A C 1
ATOM 1033 O O . ASP A 1 130 ? -19.204 -7.073 2.875 1.00 68.38 130 ASP A O 1
ATOM 1037 N N . PRO A 1 131 ? -21.161 -7.139 1.781 1.00 53.09 131 PRO A N 1
ATOM 1038 C CA . PRO A 1 131 ? -21.702 -5.916 2.383 1.00 53.09 131 PRO A CA 1
ATOM 1039 C C . PRO A 1 131 ? -21.789 -5.936 3.918 1.00 53.09 131 PRO A C 1
ATOM 1041 O O . PRO A 1 131 ? -21.804 -4.872 4.533 1.00 53.09 131 PRO A O 1
ATOM 1044 N N . SER A 1 132 ? -21.838 -7.116 4.546 1.00 55.41 132 SER A N 1
ATOM 1045 C CA . SER A 1 132 ? -21.842 -7.272 6.008 1.00 55.41 132 SER A CA 1
ATOM 1046 C C . SER A 1 132 ? -20.442 -7.176 6.638 1.00 55.41 132 SER A C 1
ATOM 1048 O O . SER A 1 132 ? -20.309 -7.053 7.857 1.00 55.41 132 SER A O 1
ATOM 1050 N N . THR A 1 133 ? -19.396 -7.157 5.803 1.00 59.66 133 THR A N 1
ATOM 1051 C CA . THR A 1 133 ? -17.978 -7.132 6.202 1.00 59.66 133 THR A CA 1
ATOM 1052 C C . THR A 1 133 ? -17.264 -5.809 5.919 1.00 59.66 133 THR A C 1
ATOM 1054 O O . THR A 1 133 ? -16.061 -5.721 6.164 1.00 59.66 133 THR A O 1
ATOM 1057 N N . ASP A 1 134 ? -17.965 -4.764 5.455 1.00 75.88 134 ASP A N 1
ATOM 1058 C CA . ASP A 1 134 ? -17.335 -3.462 5.190 1.00 75.88 134 ASP A CA 1
ATOM 1059 C C . ASP A 1 134 ? -16.690 -2.894 6.467 1.00 75.88 134 ASP A C 1
ATOM 1061 O O . ASP A 1 134 ? -17.368 -2.500 7.423 1.00 75.88 134 ASP A O 1
ATOM 1065 N N . TYR A 1 135 ? -15.355 -2.873 6.476 1.00 83.44 135 TYR A N 1
ATOM 1066 C CA . TYR A 1 135 ? -14.539 -2.481 7.624 1.00 83.44 135 TYR A CA 1
ATOM 1067 C C . TYR A 1 135 ? -14.913 -1.089 8.128 1.00 83.44 135 TYR A C 1
ATOM 1069 O O . TYR A 1 135 ? -15.090 -0.887 9.330 1.00 83.44 135 TYR A O 1
ATOM 1077 N N . TRP A 1 136 ? -15.103 -0.138 7.213 1.00 81.25 136 TRP A N 1
ATOM 1078 C CA . TRP A 1 136 ? -15.425 1.239 7.565 1.00 81.25 136 TRP A CA 1
ATOM 1079 C C . TRP A 1 136 ? -16.820 1.373 8.172 1.00 81.25 136 TRP A C 1
ATOM 1081 O O . TRP A 1 136 ? -16.998 2.097 9.153 1.00 81.25 136 TRP A O 1
ATOM 1091 N N . SER A 1 137 ? -17.801 0.633 7.654 1.00 78.81 137 SER A N 1
ATOM 1092 C CA . SER A 1 137 ? -19.130 0.550 8.261 1.00 78.81 137 SER A CA 1
ATOM 1093 C C . SER A 1 137 ? -19.087 -0.054 9.665 1.00 78.81 137 SER A C 1
ATOM 1095 O O . SER A 1 137 ? -19.735 0.480 10.568 1.00 78.81 137 SER A O 1
ATOM 1097 N N . ARG A 1 138 ? -18.290 -1.110 9.889 1.00 79.69 138 ARG A N 1
ATOM 1098 C CA . ARG A 1 138 ? -18.078 -1.697 11.226 1.00 79.69 138 ARG A CA 1
ATOM 1099 C C . ARG A 1 138 ? -17.398 -0.717 12.176 1.00 79.69 138 ARG A C 1
ATOM 1101 O O . ARG A 1 138 ? -17.863 -0.546 13.298 1.00 79.69 138 ARG A O 1
ATOM 1108 N N . PHE A 1 139 ? -16.351 -0.038 11.716 1.00 80.88 139 PHE A N 1
ATOM 1109 C CA . PHE A 1 139 ? -15.637 0.975 12.486 1.00 80.88 139 PHE A CA 1
ATOM 1110 C C . PHE A 1 139 ? -16.562 2.126 12.903 1.00 80.88 139 PHE A C 1
ATOM 1112 O O . PHE A 1 139 ? -16.603 2.508 14.071 1.00 80.88 139 PHE A O 1
ATOM 1119 N N . VAL A 1 140 ? -17.382 2.635 11.983 1.00 77.00 140 VAL A N 1
ATOM 1120 C CA . VAL A 1 140 ? -18.364 3.681 12.297 1.00 77.00 140 VAL A CA 1
ATOM 1121 C C . VAL A 1 140 ? -19.482 3.166 13.201 1.00 77.00 140 VAL A C 1
ATOM 1123 O O . VAL A 1 140 ? -19.918 3.888 14.098 1.00 77.00 140 VAL A O 1
ATOM 1126 N N . GLY A 1 141 ? -19.943 1.928 13.007 1.00 77.50 141 GLY A N 1
ATOM 1127 C CA . GLY A 1 141 ? -20.897 1.276 13.904 1.00 77.50 141 GLY A CA 1
ATOM 1128 C C . GLY A 1 141 ? -20.366 1.182 15.336 1.00 77.50 141 GLY A C 1
ATOM 1129 O O . GLY A 1 141 ? -21.065 1.561 16.276 1.00 77.50 141 GLY A O 1
ATOM 1130 N N . TRP A 1 142 ? -19.105 0.779 15.487 1.00 78.25 142 TRP A N 1
ATOM 1131 C CA . TRP A 1 142 ? -18.402 0.751 16.765 1.00 78.25 142 TRP A CA 1
ATOM 1132 C C . TRP A 1 142 ? -18.320 2.145 17.404 1.00 78.25 142 TRP A C 1
ATOM 1134 O O . TRP A 1 142 ? -18.723 2.309 18.556 1.00 78.25 142 TRP A O 1
ATOM 1144 N N . LEU A 1 143 ? -17.919 3.175 16.646 1.00 73.44 143 LEU A N 1
ATOM 1145 C CA . LEU A 1 143 ? -17.879 4.560 17.139 1.00 73.44 143 LEU A CA 1
ATOM 1146 C C . LEU A 1 143 ? -19.253 5.036 17.646 1.00 73.44 143 LEU A C 1
ATOM 1148 O O . LEU A 1 143 ? -19.347 5.604 18.736 1.00 73.44 143 LEU A O 1
ATOM 1152 N N . LYS A 1 144 ? -20.332 4.758 16.899 1.00 72.69 144 LYS A N 1
ATOM 1153 C CA . LYS A 1 144 ? -21.711 5.079 17.315 1.00 72.69 144 LYS A CA 1
ATOM 1154 C C . LYS A 1 144 ? -22.104 4.349 18.605 1.00 72.69 144 LYS A C 1
ATOM 1156 O O . LYS A 1 144 ? -22.745 4.944 19.471 1.00 72.69 144 LYS A O 1
ATOM 1161 N N . GLY A 1 145 ? -21.709 3.082 18.749 1.00 70.38 145 GLY A N 1
ATOM 1162 C CA . GLY A 1 145 ? -21.967 2.263 19.940 1.00 70.38 145 GLY A CA 1
ATOM 1163 C C . GLY A 1 145 ? -21.337 2.823 21.219 1.00 70.38 145 GLY A C 1
ATOM 1164 O O . GLY A 1 145 ? -21.919 2.703 22.295 1.00 70.38 145 GLY A O 1
ATOM 1165 N N . GLN A 1 146 ? -20.215 3.538 21.101 1.00 67.00 146 GLN A N 1
ATOM 1166 C CA . GLN A 1 146 ? -19.546 4.218 22.218 1.00 67.00 146 GLN A CA 1
ATOM 1167 C C . GLN A 1 146 ? -20.172 5.583 22.579 1.00 67.00 146 GLN A C 1
ATOM 1169 O O . GLN A 1 146 ? -19.561 6.374 23.298 1.00 67.00 146 GLN A O 1
ATOM 1174 N N . ARG A 1 147 ? -21.395 5.875 22.098 1.00 59.41 147 ARG A N 1
ATOM 1175 C CA . ARG A 1 147 ? -22.105 7.162 22.262 1.00 59.41 147 ARG A CA 1
ATOM 1176 C C . ARG A 1 147 ? -21.341 8.364 21.706 1.00 59.41 147 ARG A C 1
ATOM 1178 O O . ARG A 1 147 ? -21.509 9.481 22.188 1.00 59.41 147 ARG A O 1
ATOM 1185 N N . ILE A 1 148 ? -20.513 8.148 20.690 1.00 60.56 148 ILE A N 1
ATOM 1186 C CA . ILE A 1 148 ? -19.912 9.251 19.950 1.00 60.56 148 ILE A CA 1
ATOM 1187 C C . ILE A 1 148 ? -20.960 9.728 18.950 1.00 60.56 148 ILE A C 1
ATOM 1189 O O . ILE A 1 148 ? -21.394 8.966 18.078 1.00 60.56 148 ILE A O 1
ATOM 1193 N N . GLU A 1 149 ? -21.400 10.979 19.078 1.00 59.53 149 GLU A N 1
ATOM 1194 C CA . GLU A 1 149 ? -22.267 11.551 18.060 1.00 59.53 149 GLU A CA 1
ATOM 1195 C C . GLU A 1 149 ? -21.494 11.641 16.742 1.00 59.53 149 GLU A C 1
ATOM 1197 O O . GLU A 1 149 ? -20.401 12.190 16.654 1.00 59.53 149 GLU A O 1
ATOM 1202 N N . VAL A 1 150 ? -22.091 11.121 15.675 1.00 59.00 150 VAL A N 1
ATOM 1203 C CA . VAL A 1 150 ? -21.533 11.125 14.311 1.00 59.00 150 VAL A CA 1
ATOM 1204 C C . VAL A 1 150 ? -21.173 12.553 13.868 1.00 59.00 150 VAL A C 1
ATOM 1206 O O . VAL A 1 150 ? -20.160 12.764 13.205 1.00 59.00 150 VAL A O 1
ATOM 1209 N N . LYS A 1 151 ? -21.945 13.540 14.351 1.00 58.69 151 LYS A N 1
ATOM 1210 C CA . LYS A 1 151 ? -21.683 14.978 14.200 1.00 58.69 151 LYS A CA 1
ATOM 1211 C C . LYS A 1 151 ? -20.358 15.427 14.814 1.00 58.69 151 LYS A C 1
ATOM 1213 O O . LYS A 1 151 ? -19.664 16.226 14.196 1.00 58.69 151 LYS A O 1
ATOM 1218 N N . GLU A 1 152 ? -19.985 14.913 15.986 1.00 55.81 152 GLU A N 1
ATOM 1219 C CA . GLU A 1 152 ? -18.693 15.221 16.616 1.00 55.81 152 GLU A CA 1
ATOM 1220 C C . GLU A 1 152 ? -17.524 14.660 15.802 1.00 55.81 152 GLU A C 1
ATOM 1222 O O . GLU A 1 152 ? -16.413 15.169 15.870 1.00 55.81 152 GLU A O 1
ATOM 1227 N N . LEU A 1 153 ? -17.761 13.638 14.979 1.00 55.88 153 LEU A N 1
ATOM 1228 C CA . LEU A 1 153 ? -16.767 13.051 14.083 1.00 55.88 153 LEU A CA 1
ATOM 1229 C C . LEU A 1 153 ? -16.710 13.734 12.708 1.00 55.88 153 LEU A C 1
ATOM 1231 O O . LEU A 1 153 ? -15.970 13.272 11.847 1.00 55.88 153 LEU A O 1
ATOM 1235 N N . GLY A 1 154 ? -17.456 14.821 12.477 1.00 56.59 154 GLY A N 1
ATOM 1236 C CA . GLY A 1 154 ? -17.520 15.470 11.159 1.00 56.59 154 GLY A CA 1
ATOM 1237 C C . GLY A 1 154 ? -18.155 14.584 10.079 1.00 56.59 154 GLY A C 1
ATOM 1238 O O . GLY A 1 154 ? -18.025 14.855 8.889 1.00 56.59 154 GLY A O 1
ATOM 1239 N N . LEU A 1 155 ? -18.831 13.510 10.488 1.00 61.84 155 LEU A N 1
ATOM 1240 C CA . LEU A 1 155 ? -19.603 12.639 9.620 1.00 61.84 155 LEU A CA 1
ATOM 1241 C C . LEU A 1 155 ? -21.050 13.142 9.665 1.00 61.84 155 LEU A C 1
ATOM 1243 O O . LEU A 1 155 ? -21.616 13.373 10.736 1.00 61.84 155 LEU A O 1
ATOM 1247 N N . ASP A 1 156 ? -21.666 13.359 8.507 1.00 56.03 156 ASP A N 1
ATOM 1248 C CA . ASP A 1 156 ? -23.036 13.863 8.481 1.00 56.03 156 ASP A CA 1
ATOM 1249 C C . ASP A 1 156 ? -23.969 12.821 9.126 1.00 56.03 156 ASP A C 1
ATOM 1251 O O . ASP A 1 156 ? -23.977 11.648 8.746 1.00 56.03 156 ASP A O 1
ATOM 1255 N N . ALA A 1 157 ? -24.772 13.213 10.120 1.00 51.00 157 ALA A N 1
ATOM 1256 C CA . ALA A 1 157 ? -25.636 12.275 10.856 1.00 51.00 157 ALA A CA 1
ATOM 1257 C C . ALA A 1 157 ? -26.690 11.595 9.955 1.00 51.00 157 ALA A C 1
ATOM 1259 O O . ALA A 1 157 ? -27.301 10.601 10.346 1.00 51.00 157 ALA A O 1
ATOM 1260 N N . LYS A 1 158 ? -26.886 12.130 8.744 1.00 50.19 158 LYS A N 1
ATOM 1261 C CA . LYS A 1 158 ? -27.760 11.595 7.698 1.00 50.19 158 LYS A CA 1
ATOM 1262 C C . LYS A 1 158 ? -27.102 10.534 6.817 1.00 50.19 158 LYS A C 1
ATOM 1264 O O . LYS A 1 158 ? -27.814 9.964 5.998 1.00 50.19 158 LYS A O 1
ATOM 1269 N N . VAL A 1 159 ? -25.797 10.267 6.941 1.00 53.12 159 VAL A N 1
ATOM 1270 C CA . VAL A 1 159 ? -25.144 9.222 6.140 1.00 53.12 159 VAL A CA 1
ATOM 1271 C C . VAL A 1 159 ? -25.617 7.850 6.646 1.00 53.12 159 VAL A C 1
ATOM 1273 O O . VAL A 1 159 ? -25.297 7.473 7.783 1.00 53.12 159 VAL A O 1
ATOM 1276 N N . PRO A 1 160 ? -26.388 7.089 5.843 1.00 53.06 160 PRO A N 1
ATOM 1277 C CA . PRO A 1 160 ? -26.754 5.722 6.190 1.00 53.06 160 PRO A CA 1
ATOM 1278 C C . PRO A 1 160 ? -25.478 4.889 6.320 1.00 53.06 160 PRO A C 1
ATOM 1280 O O . PRO A 1 160 ? -24.540 5.093 5.552 1.00 53.06 160 PRO A O 1
ATOM 1283 N N . VAL A 1 161 ? -25.434 3.943 7.263 1.00 58.22 161 VAL A N 1
ATOM 1284 C CA . VAL A 1 161 ? -24.344 2.952 7.294 1.00 58.22 161 VAL A CA 1
ATOM 1285 C C . VAL A 1 161 ? -24.412 2.173 5.981 1.00 58.22 161 VAL A C 1
ATOM 1287 O O . VAL A 1 161 ? -25.419 1.526 5.703 1.00 58.22 161 VAL A O 1
ATOM 1290 N N . GLY A 1 162 ? -23.402 2.339 5.131 1.00 59.34 162 GLY A N 1
ATOM 1291 C CA . GLY A 1 162 ? -23.432 1.890 3.746 1.00 59.34 162 GLY A CA 1
ATOM 1292 C C . GLY A 1 162 ? -22.261 2.446 2.926 1.00 59.34 162 GLY A C 1
ATOM 1293 O O . GLY A 1 162 ? -21.385 3.115 3.476 1.00 59.34 162 GLY A O 1
ATOM 1294 N N . PRO A 1 163 ? -22.252 2.230 1.598 1.00 56.41 163 PRO A N 1
ATOM 1295 C CA . PRO A 1 163 ? -21.078 2.450 0.745 1.00 56.41 163 PRO A CA 1
ATOM 1296 C C . PRO A 1 163 ? -20.502 3.875 0.753 1.00 56.41 163 PRO A C 1
ATOM 1298 O O . PRO A 1 163 ? -19.334 4.059 0.442 1.00 56.41 163 PRO A O 1
ATOM 1301 N N . GLY A 1 164 ? -21.300 4.893 1.095 1.00 61.94 164 GLY A N 1
ATOM 1302 C CA . GLY A 1 164 ? -20.837 6.285 1.181 1.00 61.94 164 GLY A CA 1
ATOM 1303 C C . GLY A 1 164 ? -20.055 6.619 2.458 1.00 61.94 164 GLY A C 1
ATOM 1304 O O . GLY A 1 164 ? -19.387 7.649 2.514 1.00 61.94 164 GLY A O 1
ATOM 1305 N N . VAL A 1 165 ? -20.118 5.767 3.488 1.00 68.94 165 VAL A N 1
ATOM 1306 C CA . VAL A 1 165 ? -19.413 5.978 4.763 1.00 68.94 165 VAL A CA 1
ATOM 1307 C C . VAL A 1 165 ? -17.908 5.785 4.606 1.00 68.94 165 VAL A C 1
ATOM 1309 O O . VAL A 1 165 ? -17.144 6.595 5.127 1.00 68.94 165 VAL A O 1
ATOM 1312 N N . SER A 1 166 ? -17.484 4.753 3.871 1.00 67.75 166 SER A N 1
ATOM 1313 C CA . SER A 1 166 ? -16.067 4.432 3.657 1.00 67.75 166 SER A CA 1
ATOM 1314 C C . SER A 1 166 ? -15.300 5.601 3.046 1.00 67.75 166 SER A C 1
ATOM 1316 O O . SER A 1 166 ? -14.249 5.987 3.554 1.00 67.75 166 SER A O 1
ATOM 1318 N N . PHE A 1 167 ? -15.879 6.239 2.026 1.00 71.25 167 PHE A N 1
ATOM 1319 C CA . PHE A 1 167 ? -15.290 7.406 1.378 1.00 71.25 167 PHE A CA 1
ATOM 1320 C C . PHE A 1 167 ? -15.088 8.576 2.352 1.00 71.25 167 PHE A C 1
ATOM 1322 O O . PHE A 1 167 ? -14.003 9.152 2.399 1.00 71.25 167 PHE A O 1
ATOM 1329 N N . ASN A 1 168 ? -16.096 8.896 3.171 1.00 78.00 168 ASN A N 1
ATOM 1330 C CA . ASN A 1 168 ? -16.015 10.012 4.118 1.00 78.00 168 ASN A CA 1
ATOM 1331 C C . ASN A 1 168 ? -14.999 9.760 5.239 1.00 78.00 168 ASN A C 1
ATOM 1333 O O . ASN A 1 168 ? -14.251 10.665 5.600 1.00 78.00 168 ASN A O 1
ATOM 1337 N N . VAL A 1 169 ? -14.941 8.538 5.780 1.00 79.44 169 VAL A N 1
ATOM 1338 C CA . VAL A 1 169 ? -13.965 8.202 6.829 1.00 79.44 169 VAL A CA 1
ATOM 1339 C C . VAL A 1 169 ? -12.544 8.239 6.277 1.00 79.44 169 VAL A C 1
ATOM 1341 O O . VAL A 1 169 ? -11.677 8.844 6.901 1.00 79.44 169 VAL A O 1
ATOM 1344 N N . LYS A 1 170 ? -12.309 7.659 5.094 1.00 82.69 170 LYS A N 1
ATOM 1345 C CA . LYS A 1 170 ? -11.002 7.692 4.425 1.00 82.69 170 LYS A CA 1
ATOM 1346 C C . LYS A 1 170 ? -10.555 9.125 4.129 1.00 82.69 170 LYS A C 1
ATOM 1348 O O . LYS A 1 170 ? -9.418 9.485 4.426 1.00 82.69 170 LYS A O 1
ATOM 1353 N N . ALA A 1 171 ? -11.458 9.959 3.608 1.00 83.62 171 ALA A N 1
ATOM 1354 C CA . ALA A 1 171 ? -11.185 11.372 3.363 1.00 83.62 171 ALA A CA 1
ATOM 1355 C C . ALA A 1 171 ? -10.813 12.107 4.660 1.00 83.62 171 ALA A C 1
ATOM 1357 O O . ALA A 1 171 ? -9.759 12.734 4.719 1.00 83.62 171 ALA A O 1
ATOM 1358 N N . ASN A 1 172 ? -11.610 11.959 5.722 1.00 83.06 172 ASN A N 1
ATOM 1359 C CA . ASN A 1 172 ? -11.339 12.602 7.009 1.00 83.06 172 ASN A CA 1
ATOM 1360 C C . ASN A 1 172 ? -10.036 12.099 7.649 1.00 83.06 172 ASN A C 1
ATOM 1362 O O . ASN A 1 172 ? -9.267 12.901 8.173 1.00 83.06 172 ASN A O 1
ATOM 1366 N N . LEU A 1 173 ? -9.732 10.800 7.559 1.00 82.81 173 LEU A N 1
ATOM 1367 C CA . LEU A 1 173 ? -8.466 10.243 8.041 1.00 82.81 173 LEU A CA 1
ATOM 1368 C C . LEU A 1 173 ? -7.269 10.873 7.318 1.00 82.81 173 LEU A C 1
ATOM 1370 O O . LEU A 1 173 ? -6.280 11.231 7.958 1.00 82.81 173 LEU A O 1
ATOM 1374 N N . LYS A 1 174 ? -7.384 11.089 6.004 1.00 85.50 174 LYS A N 1
ATOM 1375 C CA . LYS A 1 174 ? -6.333 11.691 5.183 1.00 85.50 174 LYS A CA 1
ATOM 1376 C C . LYS A 1 174 ? -6.183 13.197 5.425 1.00 85.50 174 LYS A C 1
ATOM 1378 O O . LYS A 1 174 ? -5.064 13.670 5.624 1.00 85.50 174 LYS A O 1
ATOM 1383 N N . SER A 1 175 ? -7.275 13.962 5.443 1.00 84.44 175 SER A N 1
ATOM 1384 C CA . SER A 1 175 ? -7.223 15.433 5.388 1.00 84.44 175 SER A CA 1
ATOM 1385 C C . SER A 1 175 ? -7.602 16.181 6.670 1.00 84.44 175 SER A C 1
ATOM 1387 O O . SER A 1 175 ? -7.268 17.358 6.768 1.00 84.44 175 SER A O 1
ATOM 1389 N N . ASP A 1 176 ? -8.268 15.560 7.647 1.00 85.25 176 ASP A N 1
ATOM 1390 C CA . ASP A 1 176 ? -8.748 16.241 8.861 1.00 85.25 176 ASP A CA 1
ATOM 1391 C C . ASP A 1 176 ? -7.922 15.842 10.101 1.00 85.25 176 ASP A C 1
ATOM 1393 O O . ASP A 1 176 ? -8.078 14.769 10.689 1.00 85.25 176 ASP A O 1
ATOM 1397 N N . ALA A 1 177 ? -7.029 16.741 10.525 1.00 84.81 177 ALA A N 1
ATOM 1398 C CA . ALA A 1 177 ? -6.190 16.547 11.708 1.00 84.81 177 ALA A CA 1
ATOM 1399 C C . ALA A 1 177 ? -6.994 16.492 13.020 1.00 84.81 177 ALA A C 1
ATOM 1401 O O . ALA A 1 177 ? -6.642 15.732 13.926 1.00 84.81 177 ALA A O 1
ATOM 1402 N N . GLU A 1 178 ? -8.083 17.255 13.122 1.00 82.19 178 GLU A N 1
ATOM 1403 C CA . GLU A 1 178 ? -8.942 17.262 14.305 1.00 82.19 178 GLU A CA 1
ATOM 1404 C C . GLU A 1 178 ? -9.751 15.962 14.389 1.00 82.19 178 GLU A C 1
ATOM 1406 O O . GLU A 1 178 ? -9.904 15.399 15.473 1.00 82.19 178 GLU A O 1
ATOM 1411 N N . PHE A 1 179 ? -10.205 15.422 13.253 1.00 81.94 179 PHE A N 1
ATOM 1412 C CA . PHE A 1 179 ? -10.795 14.082 13.195 1.00 81.94 179 PHE A CA 1
ATOM 1413 C C . PHE A 1 179 ? -9.832 13.016 13.717 1.00 81.94 179 PHE A C 1
ATOM 1415 O O . PHE A 1 179 ? -10.201 12.250 14.612 1.00 81.94 179 PHE A O 1
ATOM 1422 N N . ARG A 1 180 ? -8.583 13.004 13.231 1.00 84.88 180 ARG A N 1
ATOM 1423 C CA . ARG A 1 180 ? -7.546 12.079 13.719 1.00 84.88 180 ARG A CA 1
ATOM 1424 C C . ARG A 1 180 ? -7.346 12.202 15.224 1.00 84.88 180 ARG A C 1
ATOM 1426 O O . ARG A 1 180 ? -7.379 11.201 15.934 1.00 84.88 180 ARG A O 1
ATOM 1433 N N . LYS A 1 181 ? -7.213 13.428 15.737 1.00 85.06 181 LYS A N 1
ATOM 1434 C CA . LYS A 1 181 ? -7.055 13.684 17.174 1.00 85.06 181 LYS A CA 1
ATOM 1435 C C . LYS A 1 181 ? -8.210 13.096 17.992 1.00 85.06 181 LYS A C 1
ATOM 1437 O O . LYS A 1 181 ? -7.955 12.385 18.964 1.00 85.06 181 LYS A O 1
ATOM 1442 N N . ARG A 1 182 ? -9.459 13.312 17.565 1.00 81.25 182 ARG A N 1
ATOM 1443 C CA . ARG A 1 182 ? -10.647 12.746 18.228 1.00 81.25 182 ARG A CA 1
ATOM 1444 C C . ARG A 1 182 ? -10.634 11.218 18.216 1.00 81.25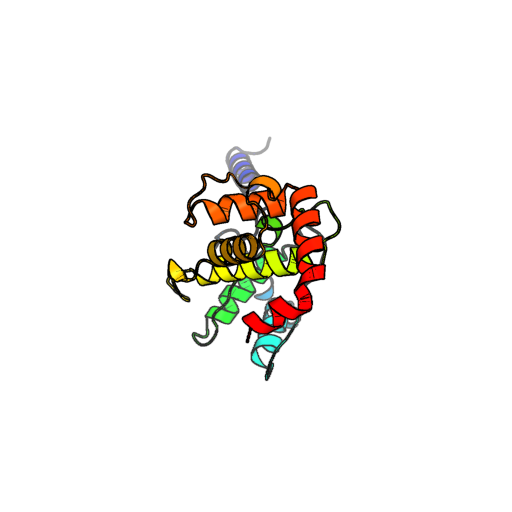 182 ARG A C 1
ATOM 1446 O O . ARG A 1 182 ? -10.866 10.602 19.254 1.00 81.25 182 ARG A O 1
ATOM 1453 N N . VAL A 1 183 ? -10.320 10.595 17.077 1.00 81.06 183 VAL A N 1
ATOM 1454 C CA . VAL A 1 183 ? -10.206 9.129 16.971 1.00 81.06 183 VAL A CA 1
ATOM 1455 C C . VAL A 1 183 ? -9.124 8.596 17.916 1.00 81.06 183 VAL A C 1
ATOM 1457 O O . VAL A 1 183 ? -9.377 7.656 18.668 1.00 81.06 183 VAL A O 1
ATOM 1460 N N . ARG A 1 184 ? -7.946 9.230 17.952 1.00 85.00 184 ARG A N 1
ATOM 1461 C CA . ARG A 1 184 ? -6.830 8.849 18.833 1.00 85.00 184 ARG A CA 1
ATOM 1462 C C . ARG A 1 184 ? -7.188 8.927 20.312 1.00 85.00 184 ARG A C 1
ATOM 1464 O O . ARG A 1 184 ? -6.918 7.983 21.052 1.00 85.00 184 ARG A O 1
ATOM 1471 N N . GLU A 1 185 ? -7.785 10.033 20.756 1.00 81.38 185 GLU A N 1
ATOM 1472 C CA . GLU A 1 185 ? -8.204 10.218 22.153 1.00 81.38 185 GLU A CA 1
ATOM 1473 C C . GLU A 1 185 ? -9.171 9.114 22.592 1.00 81.38 185 GLU A C 1
ATOM 1475 O O . GLU A 1 185 ? -9.030 8.551 23.678 1.00 81.38 185 GLU A O 1
ATOM 1480 N N . ARG A 1 186 ? -10.105 8.732 21.717 1.00 75.94 186 ARG A N 1
ATOM 1481 C CA . ARG A 1 186 ? -11.080 7.675 22.004 1.00 75.94 186 ARG A CA 1
ATOM 1482 C C . ARG A 1 186 ? -10.463 6.282 21.971 1.00 75.94 186 ARG A C 1
ATOM 1484 O O . ARG A 1 186 ? -10.710 5.497 22.882 1.00 75.94 186 ARG A O 1
ATOM 1491 N N . MET A 1 187 ? -9.601 5.985 21.003 1.00 74.75 187 MET A N 1
ATOM 1492 C CA . MET A 1 187 ? -8.881 4.708 20.955 1.00 74.75 187 MET A CA 1
ATOM 1493 C C . MET A 1 187 ? -8.020 4.492 22.206 1.00 74.75 187 MET A C 1
ATOM 1495 O O . MET A 1 187 ? -7.986 3.385 22.741 1.00 74.75 187 MET A O 1
ATOM 1499 N N . LYS A 1 188 ? -7.392 5.551 22.738 1.00 73.12 188 LYS A N 1
ATOM 1500 C CA . LYS A 1 188 ? -6.635 5.493 24.002 1.00 73.12 188 LYS A CA 1
ATOM 1501 C C . LYS A 1 188 ? -7.516 5.159 25.210 1.00 73.12 188 LYS A C 1
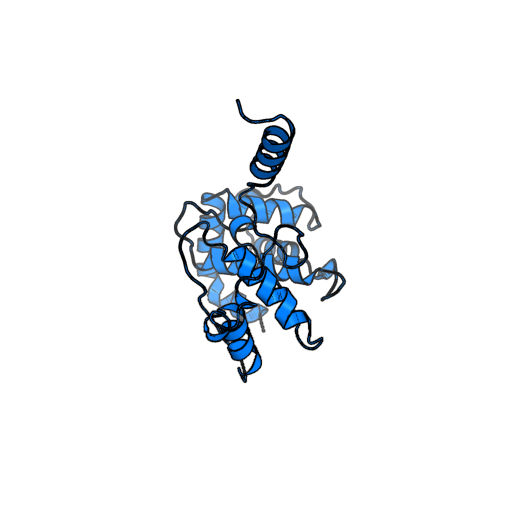ATOM 1503 O O . LYS A 1 188 ? -7.098 4.382 26.061 1.00 73.12 188 LYS A O 1
ATOM 1508 N N . LEU A 1 189 ? -8.735 5.697 25.269 1.00 64.75 189 LEU A N 1
ATOM 1509 C CA . LEU A 1 189 ? -9.690 5.430 26.354 1.00 64.75 189 LEU A CA 1
ATOM 1510 C C . LEU A 1 189 ? -10.285 4.012 26.300 1.00 64.75 189 LEU A C 1
ATOM 1512 O O . LEU A 1 189 ? -10.715 3.489 27.326 1.00 64.75 189 LEU A O 1
ATOM 1516 N N . HIS A 1 190 ? -10.281 3.375 25.125 1.00 63.38 190 HIS A N 1
ATOM 1517 C CA . HIS A 1 190 ? -10.942 2.089 24.880 1.00 63.38 190 HIS A CA 1
ATOM 1518 C C . HIS A 1 190 ? -9.991 0.935 24.519 1.00 63.38 190 HIS A C 1
ATOM 1520 O O . HIS A 1 190 ? -10.462 -0.114 24.078 1.00 63.38 190 HIS A O 1
ATOM 1526 N N . GLN A 1 191 ? -8.678 1.056 24.767 1.00 56.78 191 GLN A N 1
ATOM 1527 C CA . GLN A 1 191 ? -7.700 -0.013 24.483 1.00 56.78 191 GLN A CA 1
ATOM 1528 C C . GLN A 1 191 ? -8.087 -1.375 25.095 1.00 56.78 191 GLN A C 1
ATOM 1530 O O . GLN A 1 191 ? -7.822 -2.421 24.503 1.00 56.78 191 GLN A O 1
ATOM 1535 N N . GLY A 1 192 ? -8.747 -1.374 26.261 1.00 53.72 192 GLY A N 1
ATOM 1536 C CA . GLY A 1 192 ? -9.244 -2.590 26.914 1.00 53.72 192 GLY A CA 1
ATOM 1537 C C . GLY A 1 192 ? -10.493 -3.199 26.262 1.00 53.72 192 GLY A C 1
ATOM 1538 O O . GLY A 1 192 ? -10.600 -4.418 26.195 1.00 53.72 192 GLY A O 1
ATOM 1539 N N . ALA A 1 193 ? -11.409 -2.371 25.748 1.00 53.69 193 ALA A N 1
ATOM 1540 C CA . ALA A 1 193 ? -12.638 -2.829 25.093 1.00 53.69 193 ALA A CA 1
ATOM 1541 C C . ALA A 1 193 ? -12.375 -3.317 23.659 1.00 53.69 193 ALA A C 1
ATOM 1543 O O . ALA A 1 193 ? -12.904 -4.346 23.255 1.00 53.69 193 ALA A O 1
ATOM 1544 N N . PHE A 1 194 ? -11.486 -2.639 22.924 1.00 47.59 194 PHE A N 1
ATOM 1545 C CA . PHE A 1 194 ? -11.088 -3.041 21.571 1.00 47.59 194 PHE A CA 1
ATOM 1546 C C . PHE A 1 194 ? -10.411 -4.421 21.553 1.00 47.59 194 PHE A C 1
ATOM 1548 O O . PHE A 1 194 ? -10.687 -5.240 20.684 1.00 47.59 194 PHE A O 1
ATOM 1555 N N . ARG A 1 195 ? -9.585 -4.734 22.564 1.00 51.09 195 ARG A N 1
ATOM 1556 C CA . ARG A 1 195 ? -8.988 -6.072 22.724 1.00 51.09 195 ARG A CA 1
ATOM 1557 C C . ARG A 1 195 ? -10.018 -7.191 22.919 1.00 51.09 195 ARG A C 1
ATOM 1559 O O . ARG A 1 195 ? -9.725 -8.321 22.553 1.00 51.09 195 ARG A O 1
ATOM 1566 N N . ALA A 1 196 ? -11.184 -6.893 23.491 1.00 48.91 196 ALA A N 1
ATOM 1567 C CA . ALA A 1 196 ? -12.225 -7.884 23.757 1.00 48.91 196 ALA A CA 1
ATOM 1568 C C . ALA A 1 196 ? -13.117 -8.182 22.535 1.00 48.91 196 ALA A C 1
ATOM 1570 O O . ALA A 1 196 ? -13.762 -9.221 22.519 1.00 48.91 196 ALA A O 1
ATOM 1571 N N . GLU A 1 197 ? -13.154 -7.300 21.528 1.00 46.94 197 GLU A N 1
ATOM 1572 C CA . GLU A 1 197 ? -13.951 -7.472 20.296 1.00 46.94 197 GLU A CA 1
ATOM 1573 C C . GLU A 1 197 ? -13.159 -8.054 19.110 1.00 46.94 197 GLU A C 1
ATOM 1575 O O . GLU A 1 197 ? -13.751 -8.416 18.094 1.00 46.94 197 GLU A O 1
ATOM 1580 N N . VAL A 1 198 ? -11.825 -8.104 19.203 1.00 41.97 198 VAL A N 1
ATOM 1581 C CA . VAL A 1 198 ? -10.934 -8.629 18.146 1.00 41.97 198 VAL A CA 1
ATOM 1582 C C . VAL A 1 198 ? -10.597 -10.120 18.354 1.00 41.97 198 VAL A C 1
ATOM 1584 O O . VAL A 1 198 ? -10.023 -10.747 17.464 1.00 41.97 198 VAL A O 1
ATOM 1587 N N . HIS A 1 199 ? -10.990 -10.696 19.494 1.00 30.34 199 HIS A N 1
ATOM 1588 C CA . HIS A 1 199 ? -10.997 -12.142 19.756 1.00 30.34 199 HIS A CA 1
ATOM 1589 C C . HIS A 1 199 ? -12.379 -12.742 19.493 1.00 30.34 199 HIS A C 1
ATOM 1591 O O . HIS A 1 199 ? -12.412 -13.927 19.093 1.00 30.34 199 HIS A O 1
#

Radius of gyration: 21.66 Å; chains: 1; bounding box: 54×41×65 Å

Foldseek 3Di:
DDDPVVVVVVVVVVVVPDLDADACPPPPDDDPLVPPVCVVVLPLVVVLVCVVPDPPDDDDDDDDDRPPRSSNSVNVSVVVQVVDVVDDDFDFDLLLQAAPPDPDDPLSVVVSVVQRVQVRQCPPSHVHDDFVSNPQLVVVVVCVVVVNQCVQLVHPNPDDSGDVRSVVNSVCSHPPPVNVVVSVVVCVVCVVVVVVVVD

Sequence (199 aa):
MIDPETTERLRQLYQNLGDKPLWPDDPRYVDLFTEPSLQALDPVERLAIRIRFSSIESSQLFSGHRGTGKSTQLRRLVRELERDPRYKVVLCDMEDFLPMTDAVDEVDFLLGAAGALAESLAAPELLGKDPSTDYWSRFVGWLKGQRIEVKELGLDAKVPVGPGVSFNVKANLKSDAEFRKRVRERMKLHQGAFRAEVH

Secondary structure (DSSP, 8-state):
---HHHHHHHHHHHHH--S-PPPTTSTT---GGGSHHHHTT-HHHHHHHHHHH-SS---------TTSSHHHHHHHHHHHHHTSTT-------GGGTS-SSSPPPHHHHHHHHHHHHHHHHTSTTTT---GGG-HHHHHHHHHHHTT--GGGGT--TT--SSHHHHHHHHHHHHH-HHHHHHHHHHHHHTHHHHHHH--